Protein AF-A0A4P8J3F6-F1 (afdb_monomer)

Structure (mmCIF, N/CA/C/O backbone):
data_AF-A0A4P8J3F6-F1
#
_entry.id   AF-A0A4P8J3F6-F1
#
loop_
_atom_site.group_PDB
_atom_site.id
_atom_site.type_symbol
_atom_site.label_atom_id
_atom_site.label_alt_id
_atom_site.label_comp_id
_atom_site.label_asym_id
_atom_site.label_entity_id
_atom_site.label_seq_id
_atom_site.pdbx_PDB_ins_code
_atom_site.Cartn_x
_atom_site.Cartn_y
_atom_site.Cartn_z
_atom_site.occupancy
_atom_site.B_iso_or_equiv
_atom_site.auth_seq_id
_atom_site.auth_comp_id
_atom_site.auth_asym_id
_atom_site.auth_atom_id
_atom_site.pdbx_PDB_model_num
ATOM 1 N N . MET A 1 1 ? 29.746 10.572 -17.101 1.00 46.06 1 MET A N 1
ATOM 2 C CA . MET A 1 1 ? 28.295 10.705 -16.849 1.00 46.06 1 MET A CA 1
ATOM 3 C C . MET A 1 1 ? 27.668 9.367 -17.189 1.00 46.06 1 MET A C 1
ATOM 5 O O . MET A 1 1 ? 27.824 8.933 -18.321 1.00 46.06 1 MET A O 1
ATOM 9 N N . LEU A 1 2 ? 27.076 8.661 -16.225 1.00 52.91 2 LEU A N 1
ATOM 10 C CA . LEU A 1 2 ? 26.335 7.436 -16.535 1.00 52.91 2 LEU A CA 1
ATOM 11 C C . LEU A 1 2 ? 25.039 7.853 -17.239 1.00 52.91 2 LEU A C 1
ATOM 13 O O . LEU A 1 2 ? 24.233 8.570 -16.649 1.00 52.91 2 LEU A O 1
ATOM 17 N N . ASN A 1 3 ? 24.877 7.464 -18.504 1.00 63.50 3 ASN A N 1
ATOM 18 C CA . ASN A 1 3 ? 23.641 7.675 -19.254 1.00 63.50 3 ASN A CA 1
ATOM 19 C C . ASN A 1 3 ? 22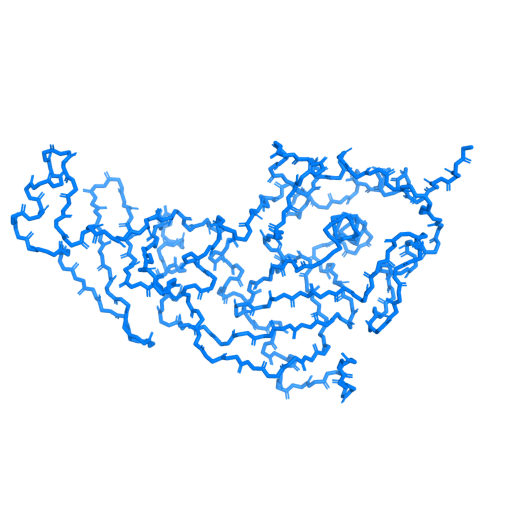.486 6.989 -18.505 1.00 63.50 3 ASN A C 1
ATOM 21 O O . ASN A 1 3 ? 22.539 5.784 -18.277 1.00 63.50 3 ASN A O 1
ATOM 25 N N . ALA A 1 4 ? 21.461 7.751 -18.120 1.00 75.00 4 ALA A N 1
ATOM 26 C CA . ALA A 1 4 ? 20.276 7.257 -17.413 1.00 75.00 4 ALA A CA 1
ATOM 27 C C . ALA A 1 4 ? 18.995 7.551 -18.221 1.00 75.00 4 ALA A C 1
ATOM 29 O O . ALA A 1 4 ? 18.165 8.341 -17.771 1.00 75.00 4 ALA A O 1
ATOM 30 N N . PRO A 1 5 ? 18.837 7.004 -19.444 1.00 88.00 5 PRO A N 1
ATOM 31 C CA . PRO A 1 5 ? 17.735 7.366 -20.339 1.00 88.00 5 PRO A CA 1
ATOM 32 C C . PRO A 1 5 ? 16.347 6.951 -19.826 1.00 88.00 5 PRO A C 1
ATOM 34 O O . PRO A 1 5 ? 15.357 7.576 -20.207 1.00 88.00 5 PRO A O 1
ATOM 37 N N . ALA A 1 6 ? 16.247 5.949 -18.944 1.00 94.94 6 ALA A N 1
ATOM 38 C CA . ALA A 1 6 ? 14.947 5.475 -18.470 1.00 94.94 6 ALA A CA 1
ATOM 39 C C . ALA A 1 6 ? 14.214 6.496 -17.596 1.00 94.94 6 ALA A C 1
ATOM 41 O O . ALA A 1 6 ? 13.028 6.730 -17.804 1.00 94.94 6 ALA A O 1
ATOM 42 N N . LEU A 1 7 ? 14.884 7.141 -16.636 1.00 95.81 7 LEU A N 1
ATOM 43 C CA . LEU A 1 7 ? 14.199 8.059 -15.720 1.00 95.81 7 LEU A CA 1
ATOM 44 C C . LEU A 1 7 ? 13.553 9.265 -16.444 1.00 95.81 7 LEU A C 1
ATOM 46 O O . LEU A 1 7 ? 12.388 9.553 -16.160 1.00 95.81 7 LEU A O 1
ATOM 50 N N . PRO A 1 8 ? 14.219 9.947 -17.400 1.00 95.62 8 PRO A N 1
ATOM 51 C CA . PRO A 1 8 ? 13.572 10.942 -18.254 1.00 95.62 8 PRO A CA 1
ATOM 52 C C . PRO A 1 8 ? 12.361 10.394 -19.016 1.00 95.62 8 PRO A C 1
ATOM 54 O O . PRO A 1 8 ? 11.341 11.077 -19.079 1.00 95.62 8 PRO A O 1
ATOM 57 N N . ALA A 1 9 ? 12.429 9.165 -19.542 1.00 96.44 9 ALA A N 1
ATOM 58 C CA . ALA A 1 9 ? 11.295 8.539 -20.223 1.00 96.44 9 ALA A CA 1
ATOM 59 C C . ALA A 1 9 ? 10.106 8.310 -19.272 1.00 96.44 9 ALA A C 1
ATOM 61 O O . ALA A 1 9 ? 8.966 8.603 -19.632 1.00 96.44 9 ALA A O 1
ATOM 62 N N . ILE A 1 10 ? 10.363 7.873 -18.034 1.00 97.44 10 ILE A N 1
ATOM 63 C CA . ILE A 1 10 ? 9.324 7.708 -17.005 1.00 97.44 10 ILE A CA 1
ATOM 64 C C . ILE A 1 10 ? 8.694 9.058 -16.657 1.00 97.44 10 ILE A C 1
ATOM 66 O O . ILE A 1 10 ? 7.469 9.182 -16.631 1.00 97.44 10 ILE A O 1
ATOM 70 N N . ARG A 1 11 ? 9.515 10.093 -16.449 1.00 97.12 11 ARG A N 1
ATOM 71 C CA . ARG A 1 11 ? 9.033 11.453 -16.168 1.00 97.12 11 ARG A CA 1
ATOM 72 C C . ARG A 1 11 ? 8.204 12.017 -17.322 1.00 97.12 11 ARG A C 1
ATOM 74 O O . ARG A 1 11 ? 7.168 12.622 -17.073 1.00 97.12 11 ARG A O 1
ATOM 81 N N . ALA A 1 12 ? 8.606 11.782 -18.569 1.00 96.25 12 ALA A N 1
ATOM 82 C CA . ALA A 1 12 ? 7.832 12.193 -19.738 1.00 96.25 12 ALA A CA 1
ATOM 83 C C . ALA A 1 12 ? 6.486 11.451 -19.831 1.00 96.25 12 ALA A C 1
ATOM 85 O O . ALA A 1 12 ? 5.465 12.048 -20.176 1.00 96.25 12 ALA A O 1
ATOM 86 N N . ALA A 1 13 ? 6.455 10.163 -19.478 1.00 96.75 13 ALA A N 1
ATOM 87 C CA . ALA A 1 13 ? 5.238 9.356 -19.511 1.00 96.75 13 ALA A CA 1
ATOM 88 C C . ALA A 1 13 ? 4.208 9.759 -18.438 1.00 96.75 13 ALA A C 1
ATOM 90 O O . ALA A 1 13 ? 3.012 9.559 -18.656 1.00 96.75 13 ALA A O 1
ATOM 91 N N . LEU A 1 14 ? 4.632 10.379 -17.327 1.00 95.50 14 LEU A N 1
ATOM 92 C CA . LEU A 1 14 ? 3.747 10.797 -16.228 1.00 95.50 14 LEU A CA 1
ATOM 93 C C . LEU A 1 14 ? 2.590 11.710 -16.649 1.00 95.50 14 LEU A C 1
ATOM 95 O O . LEU A 1 14 ? 1.568 11.729 -15.965 1.00 95.50 14 LEU A O 1
ATOM 99 N N . ALA A 1 15 ? 2.726 12.466 -17.741 1.00 94.44 15 ALA A N 1
ATOM 100 C CA . ALA A 1 15 ? 1.640 13.297 -18.262 1.00 94.44 15 ALA A CA 1
ATOM 101 C C . ALA A 1 15 ? 0.404 12.471 -18.672 1.00 94.44 15 ALA A C 1
ATOM 103 O O . ALA A 1 15 ? -0.704 12.995 -18.707 1.00 94.44 15 ALA A O 1
ATOM 104 N N . ARG A 1 16 ? 0.593 11.176 -18.960 1.00 95.69 16 ARG A N 1
ATOM 105 C CA . ARG A 1 16 ? -0.462 10.229 -19.350 1.00 95.69 16 ARG A CA 1
ATOM 106 C C . ARG A 1 16 ? -0.928 9.339 -18.195 1.00 95.69 16 ARG A C 1
ATOM 108 O O . ARG A 1 16 ? -1.898 8.606 -18.354 1.00 95.69 16 ARG A O 1
ATOM 115 N N . ALA A 1 17 ? -0.237 9.365 -17.055 1.00 97.50 17 ALA A N 1
ATOM 116 C CA . ALA A 1 17 ? -0.572 8.515 -15.921 1.00 97.50 17 ALA A CA 1
ATOM 117 C C . ALA A 1 17 ? -1.864 8.997 -15.233 1.00 97.50 17 ALA A C 1
ATOM 119 O O . ALA A 1 17 ? -1.997 10.199 -14.979 1.00 97.50 17 ALA A O 1
ATOM 120 N N . PRO A 1 18 ? -2.795 8.092 -14.871 1.00 97.75 18 PRO A N 1
ATOM 121 C CA . PRO A 1 18 ? -3.992 8.461 -14.127 1.00 97.75 18 PRO A CA 1
ATOM 122 C C . PRO A 1 18 ? -3.637 9.127 -12.797 1.00 97.75 18 PRO A C 1
ATOM 124 O O . PRO A 1 18 ? -2.932 8.544 -11.967 1.00 97.75 18 PRO A O 1
ATOM 127 N N . THR A 1 19 ? -4.172 10.325 -12.559 1.00 97.06 19 THR A N 1
ATOM 128 C CA . THR A 1 19 ? -3.988 11.064 -11.297 1.00 97.06 19 THR A CA 1
ATOM 129 C C . THR A 1 19 ? -4.506 10.272 -10.095 1.00 97.06 19 THR A C 1
ATOM 131 O O . THR A 1 19 ? -3.913 10.324 -9.021 1.00 97.06 19 THR A O 1
ATOM 134 N N . SER A 1 20 ? -5.528 9.430 -10.293 1.00 95.38 20 SER A N 1
ATOM 135 C CA . SER A 1 20 ? -6.032 8.484 -9.288 1.00 95.38 20 SER A CA 1
ATOM 136 C C . SER A 1 20 ? -4.987 7.478 -8.785 1.00 95.38 20 SER A C 1
ATOM 138 O O . SER A 1 20 ? -5.162 6.921 -7.702 1.00 95.38 20 SER A O 1
ATOM 140 N N . ILE A 1 21 ? -3.898 7.256 -9.533 1.00 97.25 21 ILE A N 1
ATOM 141 C CA . ILE A 1 21 ? -2.756 6.446 -9.096 1.00 97.25 21 ILE A CA 1
ATOM 142 C C . ILE A 1 21 ? -1.611 7.349 -8.646 1.00 97.25 21 ILE A C 1
ATOM 144 O O . ILE A 1 21 ? -1.165 7.241 -7.504 1.00 97.25 21 ILE A O 1
ATOM 148 N N . VAL A 1 22 ? -1.113 8.225 -9.525 1.00 97.81 22 VAL A N 1
ATOM 149 C CA . VAL A 1 22 ? 0.164 8.914 -9.274 1.00 97.81 22 VAL A CA 1
ATOM 150 C C . VAL A 1 22 ? 0.057 10.073 -8.279 1.00 97.81 22 VAL A C 1
ATOM 152 O O . VAL A 1 22 ? 1.042 10.392 -7.618 1.00 97.81 22 VAL A O 1
ATOM 155 N N . ASP A 1 23 ? -1.132 10.651 -8.103 1.00 97.62 23 ASP A N 1
ATOM 156 C CA . ASP A 1 23 ? -1.391 11.705 -7.111 1.00 97.62 23 ASP A CA 1
ATOM 157 C C . ASP A 1 23 ? -2.040 11.153 -5.832 1.00 97.62 23 A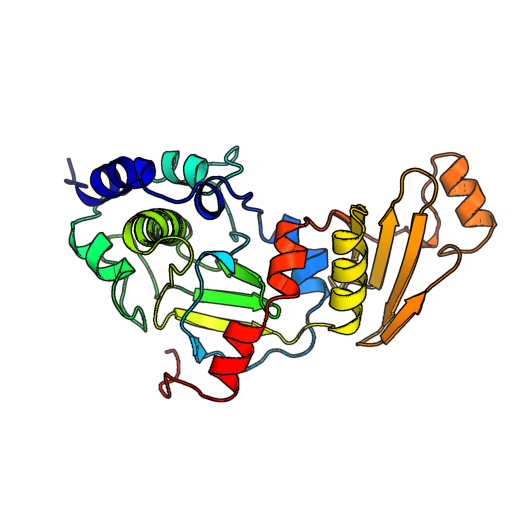SP A C 1
ATOM 159 O O . ASP A 1 23 ? -2.392 11.898 -4.917 1.00 97.62 23 ASP A O 1
ATOM 163 N N . ARG A 1 24 ? -2.154 9.823 -5.731 1.00 95.69 24 ARG A N 1
ATOM 164 C CA . ARG A 1 24 ? -2.622 9.145 -4.524 1.00 95.69 24 ARG A CA 1
ATOM 165 C C . ARG A 1 24 ? -1.593 9.273 -3.393 1.00 95.69 24 ARG A C 1
ATOM 167 O O . ARG A 1 24 ? -0.392 9.147 -3.661 1.00 95.69 24 ARG A O 1
ATOM 174 N N . PRO A 1 25 ? -2.040 9.456 -2.135 1.00 95.62 25 PRO A N 1
ATOM 175 C CA . PRO A 1 25 ? -1.145 9.482 -0.987 1.00 95.62 25 PRO A CA 1
ATOM 176 C C . PRO A 1 25 ? -0.316 8.203 -0.844 1.00 95.62 25 PRO A C 1
ATOM 178 O O . PRO A 1 25 ? -0.835 7.102 -1.045 1.00 95.62 25 PRO A O 1
ATOM 181 N N . VAL A 1 26 ? 0.941 8.360 -0.430 1.00 95.06 26 VAL A N 1
ATOM 182 C CA . VAL A 1 26 ? 1.856 7.267 -0.075 1.00 95.06 26 VAL A CA 1
ATOM 183 C C . VAL A 1 26 ? 2.330 7.467 1.351 1.00 95.06 26 VAL A C 1
ATOM 185 O O . VAL A 1 26 ? 2.853 8.527 1.691 1.00 95.06 26 VAL A O 1
ATOM 188 N N . ALA A 1 27 ? 2.163 6.443 2.177 1.00 93.62 27 ALA A N 1
ATOM 189 C CA . ALA A 1 27 ? 2.573 6.483 3.573 1.00 93.62 27 ALA A CA 1
ATOM 190 C C . ALA A 1 27 ? 3.878 5.717 3.812 1.00 93.62 27 ALA A C 1
ATOM 192 O O . ALA A 1 27 ? 4.302 4.879 3.010 1.00 93.62 27 ALA A O 1
ATOM 193 N N . LEU A 1 28 ? 4.507 5.977 4.952 1.00 93.31 28 LEU A N 1
ATOM 194 C CA . LEU A 1 28 ? 5.548 5.112 5.492 1.00 93.31 28 LEU A CA 1
ATOM 195 C C . LEU A 1 28 ? 4.936 3.907 6.210 1.00 93.31 28 LEU A C 1
ATOM 197 O O . LEU A 1 28 ? 3.896 4.027 6.843 1.00 93.31 28 LEU A O 1
ATOM 201 N N . ASP A 1 29 ? 5.624 2.768 6.213 1.00 89.19 29 ASP A N 1
ATOM 202 C CA . ASP A 1 29 ? 5.191 1.557 6.934 1.00 89.19 29 ASP A CA 1
ATOM 203 C C . ASP A 1 29 ? 4.866 1.846 8.417 1.00 89.19 29 ASP A C 1
ATOM 205 O O . ASP A 1 29 ? 3.816 1.470 8.938 1.00 89.19 29 ASP A O 1
ATOM 209 N N . ARG A 1 30 ? 5.696 2.665 9.078 1.00 87.81 30 ARG A N 1
ATOM 210 C CA . ARG A 1 30 ? 5.454 3.128 10.459 1.00 87.81 30 ARG A CA 1
ATOM 211 C C . ARG A 1 30 ? 4.185 3.976 10.628 1.00 87.81 30 ARG A C 1
ATOM 213 O O . ARG A 1 30 ? 3.633 4.029 11.717 1.00 87.81 30 ARG A O 1
ATOM 220 N N . GLU A 1 31 ? 3.737 4.646 9.569 1.00 90.31 31 GLU A N 1
ATOM 221 C CA . GLU A 1 31 ? 2.503 5.447 9.515 1.00 90.31 31 GLU A CA 1
ATOM 222 C C . GLU A 1 31 ? 1.291 4.601 9.117 1.00 90.31 31 GLU A C 1
ATOM 224 O O . GLU A 1 31 ? 0.187 5.130 8.980 1.00 90.31 31 GLU A O 1
ATOM 229 N N . LEU A 1 32 ? 1.478 3.288 8.946 1.00 93.06 32 LEU A N 1
ATOM 230 C CA . LEU A 1 32 ? 0.441 2.317 8.608 1.00 93.06 32 LEU A CA 1
ATOM 231 C C . LEU A 1 32 ? 0.312 1.207 9.656 1.00 93.06 32 LEU A C 1
ATOM 233 O O . LEU A 1 32 ? -0.595 0.386 9.546 1.00 93.06 32 LEU A O 1
ATOM 237 N N . LEU A 1 33 ? 1.158 1.201 10.693 1.00 94.19 33 LEU A N 1
ATOM 238 C CA . LEU A 1 33 ? 1.292 0.109 11.662 1.00 94.19 33 LEU A CA 1
ATOM 239 C C . LEU A 1 33 ? -0.055 -0.347 12.240 1.00 94.19 33 LEU A C 1
ATOM 241 O O . LEU A 1 33 ? -0.387 -1.528 12.141 1.00 94.19 33 LEU A O 1
ATOM 245 N N . ALA A 1 34 ? -0.875 0.576 12.754 1.00 94.62 34 ALA A N 1
ATOM 246 C CA . ALA A 1 34 ? -2.177 0.246 13.345 1.00 94.62 34 ALA A CA 1
ATOM 247 C C . ALA A 1 34 ? -3.184 -0.384 12.357 1.00 94.62 34 ALA A C 1
ATOM 249 O O . ALA A 1 34 ? -4.085 -1.115 12.767 1.00 94.62 34 ALA A O 1
ATOM 250 N N . GLY A 1 35 ? -3.060 -0.101 11.061 1.00 93.94 35 GLY A N 1
ATOM 251 C CA . GLY A 1 35 ? -3.936 -0.651 10.024 1.00 93.94 35 GLY A CA 1
ATOM 252 C C . GLY A 1 35 ? -3.302 -1.771 9.195 1.00 93.94 35 GLY A C 1
ATOM 253 O O . GLY A 1 35 ? -3.956 -2.303 8.314 1.00 93.94 35 GLY A O 1
ATOM 254 N N . THR A 1 36 ? -2.048 -2.146 9.452 1.00 95.00 36 THR A N 1
ATOM 255 C CA . THR A 1 36 ? -1.337 -3.201 8.710 1.00 95.00 36 THR A CA 1
ATOM 256 C C . THR A 1 36 ? -0.810 -4.251 9.680 1.00 95.00 36 THR A C 1
ATOM 258 O O . THR A 1 36 ? -1.532 -5.177 10.049 1.00 95.00 36 THR A O 1
ATOM 261 N N . PHE A 1 37 ? 0.413 -4.073 10.175 1.00 93.44 37 PHE A N 1
ATOM 262 C CA . PHE A 1 37 ? 1.076 -4.980 11.100 1.00 93.44 37 PHE A CA 1
ATOM 263 C C . PHE A 1 37 ? 0.248 -5.252 12.360 1.00 93.44 37 PHE A C 1
ATOM 265 O O . PHE A 1 37 ? 0.202 -6.388 12.819 1.00 93.44 37 PHE A O 1
ATOM 272 N N . GLY A 1 38 ? -0.469 -4.258 12.889 1.00 95.00 38 GLY A N 1
ATOM 273 C CA . GLY A 1 38 ? -1.323 -4.449 14.060 1.00 95.00 38 GLY A CA 1
ATOM 274 C C . GLY A 1 38 ? -2.606 -5.227 13.818 1.00 95.00 38 GLY A C 1
ATOM 275 O O . GLY A 1 38 ? -3.178 -5.778 14.766 1.00 95.00 38 GLY A O 1
ATOM 276 N N . LEU A 1 39 ? -3.020 -5.365 12.562 1.00 95.94 39 LEU A N 1
ATOM 277 C CA . LEU A 1 39 ? -4.127 -6.230 12.172 1.00 95.94 39 LEU A CA 1
ATOM 278 C C . LEU A 1 39 ? -3.675 -7.630 11.772 1.00 95.94 39 LEU A C 1
ATOM 280 O O . LEU A 1 39 ? -4.537 -8.469 11.519 1.00 95.94 39 LEU A O 1
ATOM 284 N N . ARG A 1 40 ? -2.369 -7.908 11.716 1.00 94.00 40 ARG A N 1
ATOM 285 C CA . ARG A 1 40 ? -1.873 -9.217 11.287 1.00 94.00 40 ARG A CA 1
ATOM 286 C C . ARG A 1 40 ? -2.307 -10.323 12.251 1.00 94.00 40 ARG A C 1
ATOM 288 O O . ARG A 1 40 ? -2.370 -10.134 13.467 1.00 94.00 40 ARG A O 1
ATOM 295 N N . GLN A 1 41 ? -2.547 -11.494 11.686 1.00 89.31 41 GLN A N 1
ATOM 296 C CA . GLN A 1 41 ? -2.763 -12.744 12.399 1.00 89.31 41 GLN A CA 1
ATOM 297 C C . GLN A 1 41 ? -1.564 -13.664 12.129 1.00 89.31 41 GLN A C 1
ATOM 299 O O . GLN A 1 41 ? -0.456 -13.385 12.584 1.00 89.31 41 GLN A O 1
ATOM 304 N N . ALA A 1 42 ? -1.766 -14.738 11.365 1.00 84.19 42 ALA A N 1
ATOM 305 C CA . ALA A 1 42 ? -0.719 -15.675 10.993 1.00 84.19 42 ALA A CA 1
ATOM 306 C C . ALA A 1 42 ? 0.063 -15.203 9.758 1.00 84.19 42 ALA A C 1
ATOM 308 O O . ALA A 1 42 ? -0.506 -14.663 8.801 1.00 84.19 42 ALA A O 1
ATOM 309 N N . VAL A 1 43 ? 1.370 -15.470 9.779 1.00 84.31 43 VAL A N 1
ATOM 310 C CA . VAL A 1 43 ? 2.226 -15.398 8.591 1.00 84.31 43 VAL A CA 1
ATOM 311 C C . VAL A 1 43 ? 1.819 -16.525 7.648 1.00 84.31 43 VAL A C 1
ATOM 313 O O . VAL A 1 43 ? 1.657 -17.664 8.089 1.00 84.31 43 VAL A O 1
ATOM 316 N N . ARG A 1 44 ? 1.637 -16.215 6.366 1.00 87.69 44 ARG A N 1
ATOM 317 C CA . ARG A 1 44 ? 1.433 -17.215 5.314 1.00 87.69 44 ARG A CA 1
ATOM 318 C C . ARG A 1 44 ? 2.737 -17.425 4.540 1.00 87.69 44 ARG A C 1
ATOM 320 O O . ARG A 1 44 ? 3.600 -16.546 4.581 1.00 87.69 44 ARG A O 1
ATOM 327 N N . PRO A 1 45 ? 2.898 -18.568 3.851 1.00 88.31 45 PRO A N 1
ATOM 328 C CA . PRO A 1 45 ? 4.051 -18.784 2.987 1.00 88.31 45 PRO A CA 1
ATOM 329 C C . PRO A 1 45 ? 4.215 -17.647 1.974 1.00 88.31 45 PRO A C 1
ATOM 331 O O . PRO A 1 45 ? 3.224 -17.137 1.444 1.00 88.31 45 PRO A O 1
ATOM 334 N N . THR A 1 46 ? 5.462 -17.259 1.721 1.00 93.88 46 THR A N 1
ATOM 335 C CA . THR A 1 46 ? 5.814 -16.348 0.629 1.00 93.88 46 THR A CA 1
ATOM 336 C C . THR A 1 46 ? 5.555 -17.040 -0.708 1.00 93.88 46 THR A C 1
ATOM 338 O O . THR A 1 46 ? 5.789 -18.240 -0.846 1.00 93.88 46 THR A O 1
ATOM 341 N N . PHE A 1 47 ? 5.067 -16.292 -1.692 1.00 96.00 47 PHE A N 1
ATOM 342 C CA . PHE A 1 47 ? 4.805 -16.786 -3.044 1.00 96.00 47 PHE A CA 1
ATOM 343 C C . PHE A 1 47 ? 4.925 -15.639 -4.053 1.00 96.00 47 PHE A C 1
ATOM 345 O O . PHE A 1 47 ? 4.983 -14.473 -3.658 1.00 96.00 47 PHE A O 1
ATOM 352 N N . TYR A 1 48 ? 4.957 -15.947 -5.349 1.00 97.75 48 TYR A N 1
ATOM 353 C CA . TYR A 1 48 ? 4.888 -14.914 -6.382 1.00 97.75 48 TYR A CA 1
ATOM 354 C C . TYR A 1 48 ? 3.445 -14.535 -6.701 1.00 97.75 48 TYR A C 1
ATOM 356 O O . TYR A 1 48 ? 2.597 -15.408 -6.879 1.00 97.75 48 TYR A O 1
ATOM 364 N N . ALA A 1 49 ? 3.185 -13.239 -6.854 1.00 97.50 49 ALA A N 1
ATOM 365 C CA . ALA A 1 49 ? 1.874 -12.721 -7.223 1.00 97.50 49 ALA A CA 1
ATOM 366 C C . ALA A 1 49 ? 1.974 -11.567 -8.224 1.00 97.50 49 ALA A C 1
ATOM 368 O O . ALA A 1 49 ? 2.936 -10.798 -8.238 1.00 97.50 49 ALA A O 1
ATOM 369 N N . ASP A 1 50 ? 0.932 -11.415 -9.027 1.00 98.31 50 ASP A N 1
ATOM 370 C CA . ASP A 1 50 ? 0.644 -10.193 -9.761 1.00 98.31 50 ASP A CA 1
ATOM 371 C C . ASP A 1 50 ? 0.026 -9.174 -8.792 1.00 98.31 50 ASP A C 1
ATOM 373 O O . ASP A 1 50 ? -1.003 -9.435 -8.169 1.00 98.31 50 ASP A O 1
ATOM 377 N N . VAL A 1 51 ? 0.654 -8.012 -8.628 1.00 98.44 51 VAL A N 1
ATOM 378 C CA . VAL A 1 51 ? 0.238 -6.993 -7.656 1.00 98.44 51 VAL A CA 1
ATOM 379 C C . VAL A 1 51 ? -0.300 -5.765 -8.390 1.00 98.44 51 VAL A C 1
ATOM 381 O O . VAL A 1 51 ? 0.470 -5.089 -9.084 1.00 98.44 51 VAL A O 1
ATOM 384 N N . PRO A 1 52 ? -1.593 -5.421 -8.231 1.00 98.38 52 PRO A N 1
ATOM 385 C CA . PRO A 1 52 ? -2.128 -4.158 -8.725 1.00 98.38 52 PRO A CA 1
ATOM 386 C C . PRO A 1 52 ? -1.360 -2.983 -8.119 1.00 98.38 52 PRO A C 1
ATOM 388 O O . PRO A 1 52 ? -1.185 -2.908 -6.902 1.00 98.38 52 PRO A O 1
ATOM 391 N N . VAL A 1 53 ? -0.931 -2.014 -8.929 1.00 98.12 53 VAL A N 1
ATOM 392 C CA . VAL A 1 53 ? -0.188 -0.852 -8.398 1.00 98.12 53 VAL A CA 1
ATOM 393 C C . VAL A 1 53 ? -1.044 -0.009 -7.443 1.00 98.12 53 VAL A C 1
ATOM 395 O O . VAL A 1 53 ? -0.525 0.688 -6.571 1.00 98.12 53 VAL A O 1
ATOM 398 N N . THR A 1 54 ? -2.370 -0.101 -7.567 1.00 97.25 54 THR A N 1
ATOM 399 C CA . THR A 1 54 ? -3.354 0.503 -6.661 1.00 97.25 54 THR A CA 1
ATOM 400 C C . THR A 1 54 ? -3.413 -0.185 -5.294 1.00 97.25 54 THR A C 1
ATOM 402 O O . THR A 1 54 ? -3.736 0.476 -4.309 1.00 97.25 54 THR A O 1
ATOM 405 N N . ALA A 1 55 ? -3.027 -1.457 -5.179 1.00 97.94 55 ALA A N 1
ATOM 406 C CA . ALA A 1 55 ? -2.949 -2.165 -3.898 1.00 97.94 55 ALA A CA 1
ATOM 407 C C . ALA A 1 55 ? -1.770 -1.679 -3.035 1.00 97.94 55 ALA A C 1
ATOM 409 O O . ALA A 1 55 ? -1.776 -1.819 -1.813 1.00 97.94 55 ALA A O 1
ATOM 410 N N . ILE A 1 56 ? -0.756 -1.066 -3.652 1.00 98.12 56 ILE A N 1
ATOM 411 C CA . ILE A 1 56 ? 0.463 -0.617 -2.976 1.00 98.12 56 ILE A CA 1
ATOM 412 C C . ILE A 1 56 ? 0.212 0.730 -2.306 1.00 98.12 56 ILE A C 1
ATOM 414 O O . ILE A 1 56 ? 0.002 1.728 -2.987 1.00 98.12 56 ILE A O 1
ATOM 418 N N . VAL A 1 57 ? 0.231 0.785 -0.979 1.00 97.00 57 VAL A N 1
ATOM 419 C CA . VAL A 1 57 ? -0.169 1.977 -0.206 1.00 97.00 57 VAL A CA 1
ATOM 420 C C . VAL A 1 57 ? 0.979 2.636 0.552 1.00 97.00 57 VAL A C 1
ATOM 422 O O . VAL A 1 57 ? 0.827 3.754 1.050 1.00 97.00 57 VAL A O 1
ATOM 425 N N . GLY A 1 58 ? 2.133 1.974 0.646 1.00 95.81 58 GLY A N 1
ATOM 426 C CA . GLY A 1 58 ? 3.242 2.514 1.416 1.00 95.81 58 GLY A CA 1
ATOM 427 C C . GLY A 1 58 ? 4.612 1.942 1.100 1.00 95.81 58 GLY A C 1
ATOM 428 O O . GLY A 1 58 ? 4.771 0.937 0.404 1.00 95.81 58 GLY A O 1
ATOM 429 N N . LEU A 1 59 ? 5.612 2.621 1.654 1.00 96.94 59 LEU A N 1
ATOM 430 C CA . LEU A 1 59 ? 7.028 2.296 1.537 1.00 96.94 59 LEU A CA 1
ATOM 431 C C . LEU A 1 59 ? 7.639 2.088 2.921 1.00 96.94 59 LEU A C 1
ATOM 433 O O . LEU A 1 59 ? 7.273 2.776 3.872 1.00 96.94 59 LEU A O 1
ATOM 437 N N . PHE A 1 60 ? 8.647 1.224 3.027 1.00 93.81 60 PHE A N 1
ATOM 438 C CA . PHE A 1 60 ? 9.420 1.114 4.264 1.00 93.81 60 PHE A CA 1
ATOM 439 C C . PHE A 1 60 ? 10.118 2.437 4.636 1.00 93.81 60 PHE A C 1
ATOM 441 O O . PHE A 1 60 ? 10.101 2.855 5.793 1.00 93.81 60 PHE A O 1
ATOM 448 N N . HIS A 1 61 ? 10.683 3.144 3.649 1.00 92.06 61 HIS A N 1
ATOM 449 C CA . HIS A 1 61 ? 11.247 4.482 3.834 1.00 92.06 61 HIS A CA 1
ATOM 450 C C . HIS A 1 61 ? 11.132 5.356 2.576 1.00 92.06 61 HIS A C 1
ATOM 452 O O . HIS A 1 61 ? 11.090 4.851 1.455 1.00 92.06 61 HIS A O 1
ATOM 458 N N . LYS A 1 62 ? 11.224 6.680 2.752 1.00 94.19 62 LYS A N 1
ATOM 459 C CA . LYS A 1 62 ? 11.308 7.682 1.669 1.00 94.19 62 LYS A CA 1
ATOM 460 C C . LYS A 1 62 ? 12.500 8.636 1.825 1.00 94.19 62 LYS A C 1
ATOM 462 O O . LYS A 1 62 ? 12.393 9.818 1.541 1.00 94.19 62 LYS A O 1
ATOM 467 N N . ALA A 1 63 ? 13.647 8.137 2.297 1.00 92.88 63 ALA A N 1
ATOM 468 C CA . ALA A 1 63 ? 14.830 8.965 2.579 1.00 92.88 63 ALA A CA 1
ATOM 469 C C . ALA A 1 63 ? 15.322 9.810 1.381 1.00 92.88 63 ALA A C 1
ATOM 471 O O . ALA A 1 63 ? 15.910 10.864 1.584 1.00 92.88 63 ALA A O 1
ATOM 472 N N . PHE A 1 64 ? 15.044 9.375 0.149 1.00 93.81 64 PHE A N 1
ATOM 473 C CA . PHE A 1 64 ? 15.362 10.095 -1.090 1.00 93.81 64 PHE A CA 1
ATOM 474 C C . PHE A 1 64 ? 14.388 11.237 -1.427 1.00 93.81 64 PHE A C 1
ATOM 476 O O . PHE A 1 64 ? 14.679 12.057 -2.290 1.00 93.81 64 PHE A O 1
ATOM 483 N N . ALA A 1 65 ? 13.230 11.290 -0.765 1.00 95.44 65 ALA A N 1
ATOM 484 C CA . ALA A 1 65 ? 12.225 12.339 -0.914 1.00 95.44 65 ALA A CA 1
ATOM 485 C C . ALA A 1 65 ? 11.399 12.475 0.386 1.00 95.44 65 ALA A C 1
ATOM 487 O O . ALA A 1 65 ? 10.233 12.071 0.420 1.00 95.44 65 ALA A O 1
ATOM 488 N N . PRO A 1 66 ? 11.984 13.002 1.482 1.00 93.00 66 PRO A N 1
ATOM 489 C CA . PRO A 1 66 ? 11.363 12.987 2.812 1.00 93.00 66 PRO A CA 1
ATOM 490 C C . PRO A 1 66 ? 9.992 13.671 2.876 1.00 93.00 66 PRO A C 1
ATOM 492 O O . PRO A 1 66 ? 9.093 13.186 3.567 1.00 93.00 66 PRO A O 1
ATOM 495 N N . ASP A 1 67 ? 9.808 14.739 2.102 1.00 94.38 67 ASP A N 1
ATOM 496 C CA . ASP A 1 67 ? 8.598 15.569 2.119 1.00 94.38 67 ASP A CA 1
ATOM 497 C C . ASP A 1 67 ? 7.563 15.159 1.062 1.00 94.38 67 ASP A C 1
ATOM 499 O O . ASP A 1 67 ? 6.452 15.684 1.044 1.00 94.38 67 ASP A O 1
ATOM 503 N N . ALA A 1 68 ? 7.886 14.193 0.195 1.00 96.38 68 ALA A N 1
ATOM 504 C CA . ALA A 1 68 ? 6.956 13.727 -0.823 1.00 96.38 68 ALA A CA 1
ATOM 505 C C . ALA A 1 68 ? 5.754 13.010 -0.191 1.00 96.38 68 ALA A C 1
ATOM 507 O O . ALA A 1 68 ? 5.899 12.185 0.721 1.00 96.38 68 ALA A O 1
ATOM 508 N N . LEU A 1 69 ? 4.563 13.333 -0.696 1.00 95.50 69 LEU A N 1
ATOM 509 C CA . LEU A 1 69 ? 3.284 12.811 -0.203 1.00 95.50 69 LEU A CA 1
ATOM 510 C C . LEU A 1 69 ? 2.594 11.891 -1.214 1.00 95.50 69 LEU A C 1
ATOM 512 O O . LEU A 1 69 ? 1.692 11.149 -0.837 1.00 95.50 69 LEU A O 1
ATOM 516 N N . THR A 1 70 ? 3.003 11.930 -2.482 1.00 97.81 70 THR A N 1
ATOM 517 C CA . THR A 1 70 ? 2.375 11.193 -3.588 1.00 97.81 70 THR A CA 1
ATOM 518 C C . THR A 1 70 ? 3.410 10.413 -4.387 1.00 97.81 70 THR A C 1
ATOM 520 O O . THR A 1 70 ? 4.600 10.724 -4.348 1.00 97.81 70 THR A O 1
ATOM 523 N N . TRP A 1 71 ? 2.970 9.426 -5.168 1.00 98.12 71 TRP A N 1
ATOM 524 C CA . TRP A 1 71 ? 3.855 8.687 -6.077 1.00 98.12 71 TRP A CA 1
ATOM 525 C C . TRP A 1 71 ? 4.564 9.607 -7.079 1.00 98.12 71 TRP A C 1
ATOM 527 O O . TRP A 1 71 ? 5.759 9.445 -7.320 1.00 98.12 71 TRP A O 1
ATOM 537 N N . ARG A 1 72 ? 3.855 10.613 -7.610 1.00 97.94 72 ARG A N 1
ATOM 538 C CA . ARG A 1 72 ? 4.413 11.617 -8.524 1.00 97.94 72 ARG A CA 1
ATOM 539 C C . ARG A 1 72 ? 5.561 12.385 -7.873 1.00 97.94 72 ARG A C 1
ATOM 541 O O . ARG A 1 72 ? 6.652 12.418 -8.424 1.00 97.94 72 ARG A O 1
ATOM 548 N N . THR A 1 73 ? 5.326 12.949 -6.689 1.00 97.69 73 THR A N 1
ATOM 549 C CA . THR A 1 73 ? 6.339 13.740 -5.963 1.00 97.69 73 THR A CA 1
ATOM 550 C C . THR A 1 73 ? 7.489 12.878 -5.435 1.00 97.69 73 THR A C 1
ATOM 552 O O . THR A 1 73 ? 8.616 13.350 -5.321 1.00 97.69 73 THR A O 1
ATOM 555 N N . LEU A 1 74 ? 7.254 11.588 -5.168 1.00 97.75 74 LEU A N 1
ATOM 556 C CA . LEU A 1 74 ? 8.322 10.639 -4.841 1.00 97.75 74 LEU A CA 1
ATOM 557 C C . LEU A 1 74 ? 9.271 10.415 -6.027 1.00 97.75 74 LEU A C 1
ATOM 559 O O . LEU A 1 74 ? 10.475 10.270 -5.813 1.00 97.75 74 LEU A O 1
ATOM 563 N N . LEU A 1 75 ? 8.760 10.397 -7.265 1.00 97.69 75 LEU A N 1
ATOM 564 C CA . LEU A 1 75 ? 9.586 10.198 -8.461 1.00 97.69 75 LEU A CA 1
ATOM 565 C C . LEU A 1 75 ? 10.618 11.322 -8.649 1.00 97.69 75 LEU A C 1
ATOM 567 O O . LEU A 1 75 ? 11.704 11.083 -9.185 1.00 97.69 75 LEU A O 1
ATOM 571 N N . ASP A 1 76 ? 10.318 12.533 -8.182 1.00 95.56 76 ASP A N 1
ATOM 572 C CA . ASP A 1 76 ? 11.230 13.674 -8.290 1.00 95.56 76 ASP A CA 1
ATOM 573 C C . ASP A 1 76 ? 12.540 13.438 -7.522 1.00 95.56 76 ASP A C 1
ATOM 575 O O . ASP A 1 76 ? 13.610 13.824 -8.000 1.00 95.56 76 ASP A O 1
ATOM 579 N N . GLY A 1 77 ? 12.478 12.719 -6.395 1.00 95.12 77 GLY A N 1
ATOM 580 C CA . GLY A 1 77 ? 13.652 12.328 -5.607 1.00 95.12 77 GLY A CA 1
ATOM 581 C C . GLY A 1 77 ? 14.382 11.079 -6.110 1.00 95.12 77 GLY A C 1
ATOM 582 O O . GLY A 1 77 ? 15.434 10.726 -5.582 1.00 95.12 77 GLY A O 1
ATOM 583 N N . VAL A 1 78 ? 13.865 10.382 -7.126 1.00 95.06 78 VAL A N 1
ATOM 584 C CA . VAL A 1 78 ? 14.560 9.232 -7.721 1.00 95.06 78 VAL A CA 1
ATOM 585 C C . VAL A 1 78 ? 15.682 9.732 -8.630 1.00 95.06 78 VAL A C 1
ATOM 587 O O . VAL A 1 78 ? 15.437 10.481 -9.571 1.00 95.06 78 VAL A O 1
ATOM 590 N N . HIS A 1 79 ? 16.918 9.290 -8.380 1.00 90.88 79 HIS A N 1
ATOM 591 C CA . HIS A 1 79 ? 18.085 9.692 -9.179 1.00 90.88 79 HIS A CA 1
ATOM 592 C C . HIS A 1 79 ? 18.260 8.897 -10.480 1.00 90.88 79 HIS A C 1
ATOM 594 O O . HIS A 1 79 ? 18.799 9.423 -11.449 1.00 90.88 79 HIS A O 1
ATOM 600 N N . GLY A 1 80 ? 17.844 7.626 -10.508 1.00 91.06 80 GLY A N 1
ATOM 601 C CA . GLY A 1 80 ? 17.924 6.778 -11.704 1.00 91.06 80 GLY A CA 1
ATOM 602 C C . GLY A 1 80 ? 19.344 6.474 -12.205 1.00 91.06 80 GLY A C 1
ATOM 603 O O . GLY A 1 80 ? 19.528 6.160 -13.378 1.00 91.06 80 GLY A O 1
ATOM 604 N N . ALA A 1 81 ? 20.366 6.603 -11.353 1.00 90.50 81 ALA A N 1
ATOM 605 C CA . ALA A 1 81 ? 21.755 6.406 -11.758 1.00 90.50 81 ALA A CA 1
ATOM 606 C C . ALA A 1 81 ? 21.979 4.991 -12.326 1.00 90.50 81 ALA A C 1
ATOM 608 O O . ALA A 1 81 ? 21.736 3.994 -11.648 1.00 90.50 81 ALA A O 1
ATOM 609 N N . GLY A 1 82 ? 22.455 4.923 -13.573 1.00 90.06 82 GLY A N 1
ATOM 610 C CA . GLY A 1 82 ? 22.707 3.665 -14.281 1.00 90.06 82 GLY A CA 1
ATOM 611 C C . GLY A 1 82 ? 21.461 2.978 -14.849 1.00 90.06 82 GLY A C 1
ATOM 612 O O . GLY A 1 82 ? 21.569 1.830 -15.256 1.00 90.06 82 GLY A O 1
ATOM 613 N N . TRP A 1 83 ? 20.298 3.639 -14.874 1.00 94.38 83 TRP A N 1
ATOM 614 C CA . TRP A 1 83 ? 19.066 3.045 -15.399 1.00 94.38 83 TRP A CA 1
ATOM 615 C C . TRP A 1 83 ? 18.995 3.180 -16.923 1.00 94.38 83 TRP A C 1
ATOM 617 O O . TRP A 1 83 ? 18.700 4.257 -17.459 1.00 94.38 83 TRP A O 1
ATOM 627 N N . GLY A 1 84 ? 19.275 2.075 -17.612 1.00 94.38 84 GLY A N 1
ATOM 628 C CA . GLY A 1 84 ? 19.097 1.922 -19.053 1.00 94.38 84 GLY A CA 1
ATOM 629 C C . GLY A 1 84 ? 17.648 1.615 -19.438 1.00 94.38 84 GLY A C 1
ATOM 630 O O . GLY A 1 84 ? 16.763 1.518 -18.594 1.00 94.38 84 GLY A O 1
ATOM 631 N N . MET A 1 85 ? 17.386 1.456 -20.736 1.00 94.25 85 MET A N 1
ATOM 632 C CA . MET A 1 85 ? 16.040 1.122 -21.237 1.00 94.25 85 MET A CA 1
ATOM 633 C C . MET A 1 85 ? 15.555 -0.268 -20.795 1.00 94.25 85 MET A C 1
ATOM 635 O O . MET A 1 85 ? 14.352 -0.499 -20.700 1.00 94.25 85 MET A O 1
ATOM 639 N N . ASP A 1 86 ? 16.481 -1.164 -20.466 1.00 94.56 86 ASP A N 1
ATOM 640 C CA . ASP A 1 86 ? 16.226 -2.452 -19.815 1.00 94.56 86 ASP A CA 1
ATOM 641 C C . ASP A 1 86 ? 15.488 -2.316 -18.473 1.00 94.56 86 ASP A C 1
ATOM 643 O O . ASP A 1 86 ? 14.701 -3.186 -18.113 1.00 94.56 86 ASP A O 1
ATOM 647 N N . THR A 1 87 ? 15.648 -1.192 -17.770 1.00 95.56 87 THR A N 1
ATOM 648 C CA . THR A 1 87 ? 14.862 -0.861 -16.573 1.00 95.56 87 THR A CA 1
ATOM 649 C C . THR A 1 87 ? 13.364 -0.755 -16.874 1.00 95.56 87 THR A C 1
ATOM 651 O O . THR A 1 87 ? 12.545 -1.164 -16.055 1.00 95.56 87 THR A O 1
ATOM 654 N N . LEU A 1 88 ? 12.982 -0.231 -18.043 1.00 97.00 88 LEU A N 1
ATOM 655 C CA . LEU A 1 88 ? 11.569 -0.151 -18.432 1.00 97.00 88 LEU A CA 1
ATOM 656 C C . LEU A 1 88 ? 11.025 -1.540 -18.767 1.00 97.00 88 LEU A C 1
ATOM 658 O O . LEU A 1 88 ? 9.946 -1.902 -18.304 1.00 97.00 88 LEU A O 1
ATOM 662 N N . ALA A 1 89 ? 11.816 -2.335 -19.495 1.00 96.25 89 ALA A N 1
ATOM 663 C CA . ALA A 1 89 ? 11.482 -3.722 -19.801 1.00 96.25 89 ALA A CA 1
ATOM 664 C C . ALA A 1 89 ? 11.305 -4.560 -18.524 1.00 96.25 89 ALA A C 1
ATOM 666 O O . ALA A 1 89 ? 10.362 -5.340 -18.440 1.00 96.25 89 ALA A O 1
ATOM 667 N N . TYR A 1 90 ? 12.144 -4.337 -17.505 1.00 97.25 90 TYR A N 1
ATOM 668 C CA . TYR A 1 90 ? 12.014 -4.972 -16.191 1.00 97.25 90 TYR A CA 1
ATOM 669 C C . TYR A 1 90 ? 10.655 -4.700 -15.531 1.00 97.25 90 TYR A C 1
ATOM 671 O O . TYR A 1 90 ? 10.067 -5.599 -14.936 1.00 97.25 90 TYR A O 1
ATOM 679 N N . PHE A 1 91 ? 10.134 -3.469 -15.620 1.00 97.75 91 PHE A N 1
ATOM 680 C CA . PHE A 1 91 ? 8.827 -3.152 -15.034 1.00 97.75 91 PHE A CA 1
ATOM 681 C C . PHE A 1 91 ? 7.673 -3.841 -15.768 1.00 97.75 91 PHE A C 1
ATOM 683 O O . PHE A 1 91 ? 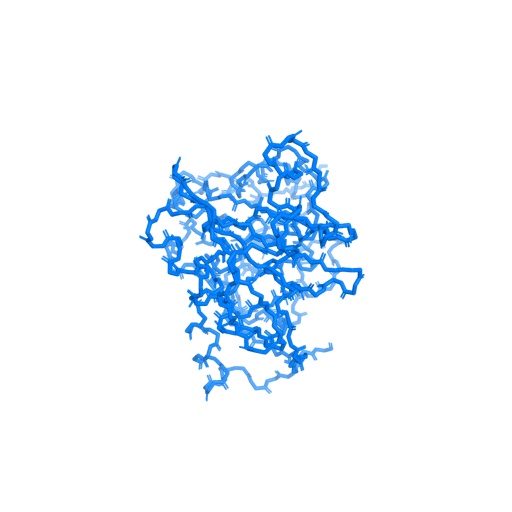6.653 -4.143 -15.153 1.00 97.75 91 PHE A O 1
ATOM 690 N N . GLU A 1 92 ? 7.817 -4.073 -17.072 1.00 97.44 92 GLU A N 1
ATOM 691 C CA . GLU A 1 92 ? 6.787 -4.682 -17.921 1.00 97.44 92 GLU A CA 1
ATOM 692 C C . GLU A 1 92 ? 6.832 -6.222 -17.929 1.00 97.44 92 GLU A C 1
ATOM 694 O O . GLU A 1 92 ? 5.844 -6.867 -18.310 1.00 97.44 92 GLU A O 1
ATOM 699 N N . SER A 1 93 ? 7.950 -6.810 -17.492 1.00 97.12 93 SER A N 1
ATOM 700 C CA . SER A 1 93 ? 8.169 -8.255 -17.420 1.00 97.12 93 SER A CA 1
ATOM 701 C C . SER A 1 93 ? 7.611 -8.898 -16.145 1.00 97.12 93 SER A C 1
ATOM 703 O O . SER A 1 93 ? 7.228 -8.230 -15.186 1.00 97.12 93 SER A O 1
ATOM 705 N N . GLU A 1 94 ? 7.595 -10.230 -16.118 1.00 97.56 94 GLU A N 1
ATOM 706 C CA . GLU A 1 94 ? 7.467 -10.996 -14.875 1.00 97.56 94 GLU A CA 1
ATOM 707 C C . GLU A 1 94 ? 8.769 -10.855 -14.069 1.00 97.56 94 GLU A C 1
ATOM 709 O O . GLU A 1 94 ? 9.836 -11.216 -14.560 1.00 97.56 94 GLU A O 1
ATOM 714 N N . ILE A 1 95 ? 8.698 -10.292 -12.858 1.00 96.12 95 ILE A N 1
ATOM 715 C CA . ILE A 1 95 ? 9.888 -9.930 -12.074 1.00 96.12 95 ILE A CA 1
ATOM 716 C C . ILE A 1 95 ? 10.608 -11.179 -11.545 1.00 96.12 95 ILE A C 1
ATOM 718 O O . ILE A 1 95 ? 11.799 -11.343 -11.808 1.00 96.12 95 ILE A O 1
ATOM 722 N N . GLY A 1 96 ? 9.908 -12.074 -10.844 1.00 94.81 96 GLY A N 1
ATOM 723 C CA . GLY A 1 96 ? 10.481 -13.281 -10.241 1.00 94.81 96 GLY A CA 1
ATOM 724 C C . GLY A 1 96 ? 11.745 -12.980 -9.431 1.00 94.81 96 GLY A C 1
ATOM 725 O O . GLY A 1 96 ? 11.806 -11.982 -8.714 1.00 94.81 96 GLY A O 1
ATOM 726 N N . ASP A 1 97 ? 12.783 -13.792 -9.631 1.00 93.50 97 ASP A N 1
ATOM 727 C CA . ASP A 1 97 ? 14.120 -13.587 -9.048 1.00 93.50 97 ASP A CA 1
ATOM 728 C C . ASP A 1 97 ? 15.029 -12.661 -9.874 1.00 93.50 97 ASP A C 1
ATOM 730 O O . ASP A 1 97 ? 16.234 -12.536 -9.621 1.00 93.50 97 ASP A O 1
ATOM 734 N N . THR A 1 98 ? 14.479 -12.003 -10.897 1.00 92.44 98 THR A N 1
AT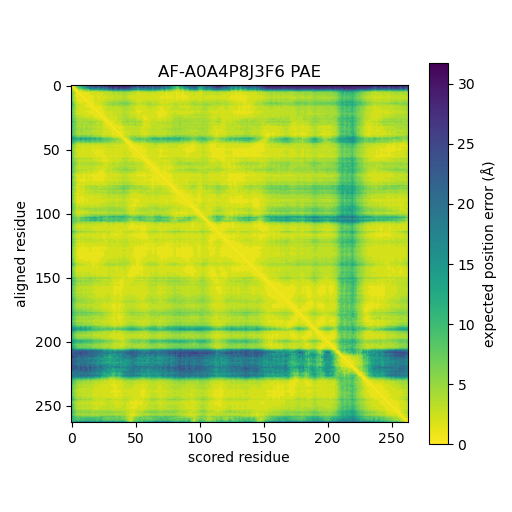OM 735 C CA . THR A 1 98 ? 15.265 -11.145 -11.780 1.00 92.44 98 THR A CA 1
ATOM 736 C C . THR A 1 98 ? 15.805 -9.957 -10.996 1.00 92.44 98 THR A C 1
ATOM 738 O O . THR A 1 98 ? 15.075 -9.202 -10.342 1.00 92.44 98 THR A O 1
ATOM 741 N N . HIS A 1 99 ? 17.117 -9.762 -11.095 1.00 91.50 99 HIS A N 1
ATOM 742 C CA . HIS A 1 99 ? 17.771 -8.602 -10.517 1.00 91.50 99 HIS A CA 1
ATOM 743 C C . HIS A 1 99 ? 17.363 -7.348 -11.283 1.00 91.50 99 HIS A C 1
ATOM 745 O O . HIS A 1 99 ? 17.240 -7.351 -12.507 1.00 91.50 99 HIS A O 1
ATOM 751 N N . PHE A 1 100 ? 17.166 -6.254 -10.555 1.00 95.06 100 PHE A N 1
ATOM 752 C CA . PHE A 1 100 ? 16.895 -4.982 -11.205 1.00 95.06 100 PHE A CA 1
ATOM 753 C C . PHE A 1 100 ? 18.145 -4.531 -11.979 1.00 95.06 100 PHE A C 1
ATOM 755 O O . PHE A 1 100 ? 19.235 -4.563 -11.400 1.00 95.06 100 PHE A O 1
ATOM 762 N N . PRO A 1 101 ? 18.021 -4.114 -13.253 1.00 93.25 101 PRO A N 1
ATOM 763 C CA . PRO A 1 101 ? 19.162 -3.837 -14.123 1.00 93.25 101 PRO A CA 1
ATOM 764 C C . PRO A 1 101 ? 19.795 -2.473 -13.803 1.00 93.25 101 PRO A C 1
ATOM 766 O O . PRO A 1 101 ? 19.741 -1.525 -14.582 1.00 93.25 101 PRO A O 1
ATOM 769 N N . ALA A 1 102 ? 20.388 -2.357 -12.615 1.00 90.50 102 ALA A N 1
ATOM 770 C CA . ALA A 1 102 ? 21.187 -1.212 -12.208 1.00 90.50 102 ALA A CA 1
ATOM 771 C C . ALA A 1 102 ? 22.378 -1.665 -11.343 1.00 90.50 102 ALA A C 1
ATOM 773 O O . ALA A 1 102 ? 22.214 -2.558 -10.511 1.00 90.50 102 ALA A O 1
ATOM 774 N N . PRO A 1 103 ? 23.559 -1.024 -11.459 1.00 82.19 103 PRO A N 1
ATOM 775 C CA . PRO A 1 103 ? 24.806 -1.508 -10.849 1.00 82.19 103 PRO A CA 1
ATOM 776 C C . PRO A 1 103 ? 24.787 -1.718 -9.327 1.00 82.19 103 PRO A C 1
ATOM 778 O O . PRO A 1 103 ? 25.577 -2.497 -8.807 1.00 82.19 103 PRO A O 1
ATOM 781 N N . SER A 1 104 ? 23.926 -1.002 -8.603 1.00 79.19 104 SER A N 1
ATOM 782 C CA . SER A 1 104 ? 23.831 -1.047 -7.137 1.00 79.19 104 SER A CA 1
ATOM 783 C C . SER A 1 104 ? 22.562 -1.727 -6.625 1.00 79.19 104 SER A C 1
ATOM 785 O O . SER A 1 104 ? 22.288 -1.694 -5.423 1.00 79.19 104 SER A O 1
ATOM 787 N N . ALA A 1 105 ? 21.754 -2.312 -7.511 1.00 84.75 105 ALA A N 1
ATOM 788 C CA . ALA A 1 105 ? 20.525 -2.958 -7.096 1.00 84.75 105 ALA A CA 1
ATOM 789 C C . ALA A 1 105 ? 20.804 -4.369 -6.578 1.00 84.75 105 ALA A C 1
ATOM 791 O O . ALA A 1 105 ? 21.234 -5.252 -7.313 1.00 84.75 105 ALA A O 1
ATOM 792 N N . ALA A 1 106 ? 20.527 -4.568 -5.295 1.00 82.38 106 ALA A N 1
ATOM 793 C CA . ALA A 1 106 ? 20.588 -5.869 -4.657 1.00 82.38 106 ALA A CA 1
ATOM 794 C C . ALA A 1 106 ? 19.180 -6.461 -4.525 1.00 82.38 106 ALA A C 1
ATOM 796 O O . ALA A 1 106 ? 18.230 -5.736 -4.209 1.00 82.38 106 ALA A O 1
ATOM 797 N N . TYR A 1 107 ? 19.098 -7.782 -4.690 1.00 87.50 107 TYR A N 1
ATOM 798 C CA . TYR A 1 107 ? 17.921 -8.621 -4.457 1.00 87.50 107 TYR A CA 1
ATOM 799 C C . TYR A 1 107 ? 16.710 -8.370 -5.390 1.00 87.50 107 TYR A C 1
ATOM 801 O O . TYR A 1 107 ? 16.504 -7.262 -5.913 1.00 87.50 107 TYR A O 1
ATOM 809 N N . PRO A 1 108 ? 15.844 -9.383 -5.569 1.00 91.25 108 PRO A N 1
ATOM 810 C CA . PRO A 1 108 ? 14.528 -9.222 -6.191 1.00 91.25 108 PRO A CA 1
ATOM 811 C C . PRO A 1 108 ? 13.625 -8.237 -5.437 1.00 91.25 108 PRO A C 1
ATOM 813 O O . PRO A 1 108 ? 13.938 -7.811 -4.320 1.00 91.25 108 PRO A O 1
ATOM 816 N N . LEU A 1 109 ? 12.537 -7.791 -6.075 1.00 95.50 109 LEU A N 1
ATOM 817 C CA . LEU A 1 109 ? 11.547 -6.906 -5.449 1.00 95.50 109 LEU A CA 1
ATOM 818 C C . LEU A 1 109 ? 10.658 -7.702 -4.499 1.00 95.50 109 LEU A C 1
ATOM 820 O O . LEU A 1 109 ? 9.969 -8.616 -4.933 1.00 95.50 109 LEU A O 1
ATOM 824 N N . ILE A 1 110 ? 10.646 -7.291 -3.231 1.00 95.69 110 ILE A N 1
ATOM 825 C CA . ILE A 1 110 ? 9.891 -7.938 -2.161 1.00 95.69 110 ILE A CA 1
ATOM 826 C C . ILE A 1 110 ? 8.831 -6.974 -1.642 1.00 95.69 110 ILE A C 1
ATOM 828 O O . ILE A 1 110 ? 9.123 -5.838 -1.239 1.00 95.69 110 ILE A O 1
ATOM 832 N N . LEU A 1 111 ? 7.594 -7.455 -1.613 1.00 97.56 111 LEU A N 1
ATOM 833 C CA . LEU A 1 111 ? 6.437 -6.740 -1.093 1.00 97.56 111 LEU A CA 1
ATOM 834 C C . LEU A 1 111 ? 5.811 -7.507 0.079 1.00 97.56 111 LEU A C 1
ATOM 836 O O . LEU A 1 111 ? 5.955 -8.722 0.203 1.00 97.56 111 LEU A O 1
ATOM 840 N N . ARG A 1 112 ? 5.092 -6.792 0.947 1.00 96.88 112 ARG A N 1
ATOM 841 C CA . ARG A 1 112 ? 4.275 -7.367 2.025 1.00 96.88 112 ARG A CA 1
ATOM 842 C C . ARG A 1 112 ? 2.811 -7.049 1.806 1.00 96.88 112 ARG A C 1
ATOM 844 O O . ARG A 1 112 ? 2.476 -5.875 1.692 1.00 96.88 112 ARG A O 1
ATOM 851 N N . ALA A 1 113 ? 1.963 -8.068 1.809 1.00 97.00 113 ALA A N 1
ATOM 852 C CA . ALA A 1 113 ? 0.514 -7.931 1.778 1.00 97.00 113 ALA A CA 1
ATOM 853 C C . ALA A 1 113 ? -0.092 -8.124 3.173 1.00 97.00 113 ALA A C 1
ATOM 855 O O . ALA A 1 113 ? 0.203 -9.096 3.869 1.00 97.00 113 ALA A O 1
ATOM 856 N N . TYR A 1 114 ? -0.981 -7.211 3.546 1.00 95.56 114 TYR A N 1
ATOM 857 C CA . TYR A 1 114 ? -1.853 -7.288 4.711 1.00 95.56 114 TYR A CA 1
ATOM 858 C C . TYR A 1 114 ? -3.292 -7.293 4.194 1.00 95.56 114 TYR A C 1
ATOM 860 O O . TYR A 1 114 ? -3.874 -6.234 3.963 1.00 95.56 114 TYR A O 1
ATOM 868 N N . GLY A 1 115 ? -3.847 -8.478 3.926 1.00 91.19 115 GLY A N 1
ATOM 869 C CA . GLY A 1 115 ? -5.030 -8.567 3.063 1.00 91.19 115 GLY A CA 1
ATOM 870 C C . GLY A 1 115 ? -4.745 -7.907 1.709 1.00 91.19 115 GLY A C 1
ATOM 871 O O . GLY A 1 115 ? -3.698 -8.158 1.122 1.00 91.19 115 GLY A O 1
ATOM 872 N N . GLY A 1 116 ? -5.631 -7.036 1.229 1.00 95.44 116 GLY A N 1
ATOM 873 C CA . GLY A 1 116 ? -5.462 -6.376 -0.068 1.00 95.44 116 GLY A CA 1
ATOM 874 C C . GLY A 1 116 ? -4.438 -5.233 -0.096 1.00 95.44 116 GLY A C 1
ATOM 875 O O . GLY A 1 116 ? -4.028 -4.818 -1.178 1.00 95.44 116 GLY A O 1
ATOM 876 N N . ALA A 1 117 ? -3.989 -4.733 1.062 1.00 97.62 117 ALA A N 1
ATOM 877 C CA . ALA A 1 117 ? -3.057 -3.610 1.136 1.00 97.62 117 ALA A CA 1
ATOM 878 C C . ALA A 1 117 ? -1.599 -4.076 1.097 1.00 97.62 117 ALA A C 1
ATOM 880 O O . ALA A 1 117 ? -1.201 -4.964 1.852 1.00 97.62 117 ALA A O 1
ATOM 881 N N . VAL A 1 118 ? -0.782 -3.427 0.266 1.00 98.00 118 VAL A N 1
ATOM 882 C CA . VAL A 1 118 ? 0.608 -3.821 0.016 1.00 98.00 118 VAL A CA 1
ATOM 883 C C . VAL A 1 118 ? 1.595 -2.722 0.409 1.00 98.00 118 VAL A C 1
ATOM 885 O O . VAL A 1 118 ? 1.398 -1.542 0.113 1.00 98.00 118 VAL A O 1
ATOM 888 N N . VAL A 1 119 ? 2.691 -3.113 1.059 1.00 97.44 119 VAL A N 1
ATOM 889 C CA . VAL A 1 119 ? 3.802 -2.234 1.443 1.00 97.44 119 VAL A CA 1
ATOM 890 C C . VAL A 1 119 ? 5.108 -2.753 0.851 1.00 97.44 119 VAL A C 1
ATOM 892 O O . VAL A 1 119 ? 5.372 -3.955 0.816 1.00 97.44 119 VAL A O 1
ATOM 895 N N . CYS A 1 120 ? 5.945 -1.829 0.391 1.00 97.19 120 CYS A N 1
ATOM 896 C CA . CYS A 1 120 ? 7.267 -2.130 -0.143 1.00 97.19 120 CYS A CA 1
ATOM 897 C C . CYS A 1 120 ? 8.285 -2.440 0.955 1.00 97.19 120 CYS A C 1
ATOM 899 O O . CYS A 1 120 ? 8.473 -1.615 1.851 1.00 97.19 120 CYS A O 1
ATOM 901 N N . VAL A 1 121 ? 8.977 -3.578 0.848 1.00 94.50 121 VAL A N 1
ATOM 902 C CA . VAL A 1 121 ? 10.046 -3.968 1.783 1.00 94.50 121 VAL A CA 1
ATOM 903 C C . VAL A 1 121 ? 11.408 -3.472 1.310 1.00 94.50 121 VAL A C 1
ATOM 905 O O . VAL A 1 121 ? 12.190 -2.965 2.112 1.00 94.50 121 VAL A O 1
ATOM 908 N N . ASN A 1 122 ? 11.700 -3.613 0.015 1.00 94.69 122 ASN A N 1
ATOM 909 C CA . ASN A 1 122 ? 12.980 -3.232 -0.571 1.00 94.69 122 ASN A CA 1
ATOM 910 C C . ASN A 1 122 ? 12.810 -2.561 -1.944 1.00 94.69 122 ASN A C 1
ATOM 912 O O . ASN A 1 122 ? 11.784 -2.669 -2.606 1.00 94.69 122 ASN A O 1
ATOM 916 N N . GLY A 1 123 ? 13.848 -1.867 -2.414 1.00 94.31 123 GLY A N 1
ATOM 917 C CA . GLY A 1 123 ? 13.832 -1.288 -3.759 1.00 94.31 123 GLY A CA 1
ATOM 918 C C . GLY A 1 123 ? 12.829 -0.141 -3.941 1.00 94.31 123 GLY A C 1
ATOM 919 O O . GLY A 1 123 ? 12.249 0.001 -5.012 1.00 94.31 123 GLY A O 1
ATOM 920 N N . MET A 1 124 ? 12.645 0.712 -2.931 1.00 95.50 124 MET A N 1
ATOM 921 C CA . MET A 1 124 ? 11.685 1.826 -2.963 1.00 95.50 124 MET A CA 1
ATOM 922 C C . MET A 1 124 ? 11.853 2.730 -4.196 1.00 95.50 124 MET A C 1
ATOM 924 O O . MET A 1 124 ? 10.856 3.103 -4.805 1.00 95.50 124 MET A O 1
ATOM 928 N N . HIS A 1 125 ? 13.089 3.013 -4.628 1.00 95.88 125 HIS A N 1
ATOM 929 C CA . HIS A 1 125 ? 13.343 3.781 -5.855 1.00 95.88 125 HIS A CA 1
ATOM 930 C C . HIS A 1 125 ? 12.770 3.098 -7.106 1.00 95.88 125 HIS A C 1
ATOM 932 O O . HIS A 1 125 ? 12.037 3.733 -7.865 1.00 95.88 125 HIS A O 1
ATOM 938 N N . ARG A 1 126 ? 13.083 1.805 -7.313 1.00 96.00 126 ARG A N 1
ATOM 939 C CA . ARG A 1 126 ? 12.580 1.045 -8.470 1.00 96.00 126 ARG A CA 1
ATOM 940 C C . ARG A 1 126 ? 11.068 0.884 -8.401 1.00 96.00 126 ARG A C 1
ATOM 942 O O . ARG A 1 126 ? 10.416 0.982 -9.428 1.00 96.00 126 ARG A O 1
ATOM 949 N N . LEU A 1 127 ? 10.498 0.711 -7.208 1.00 97.75 127 LEU A N 1
ATOM 950 C CA . LEU A 1 127 ? 9.055 0.582 -7.069 1.00 97.75 127 LEU A CA 1
ATOM 951 C C . LEU A 1 127 ? 8.331 1.880 -7.432 1.00 97.75 127 LEU A C 1
ATOM 953 O O . LEU A 1 127 ? 7.372 1.829 -8.189 1.00 97.75 127 LEU A O 1
ATOM 957 N N . VAL A 1 128 ? 8.785 3.033 -6.930 1.00 98.19 128 VAL A N 1
ATOM 958 C CA . VAL A 1 128 ? 8.189 4.337 -7.275 1.00 98.19 128 VAL A CA 1
ATOM 959 C C . VAL A 1 128 ? 8.205 4.550 -8.786 1.00 98.19 128 VAL A C 1
ATOM 961 O O . VAL A 1 128 ? 7.182 4.878 -9.382 1.00 98.19 128 VAL A O 1
ATOM 964 N N . ALA A 1 129 ? 9.349 4.290 -9.416 1.00 97.88 129 ALA A N 1
ATOM 965 C CA . ALA A 1 129 ? 9.494 4.367 -10.861 1.00 97.88 129 ALA A CA 1
ATOM 966 C C . ALA A 1 129 ? 8.577 3.388 -11.609 1.00 97.88 129 ALA A C 1
ATOM 968 O O . ALA A 1 129 ? 7.906 3.796 -12.555 1.00 97.88 129 ALA A O 1
ATOM 969 N N . GLY A 1 130 ? 8.502 2.135 -11.155 1.00 98.19 130 GLY A N 1
ATOM 970 C CA . GLY A 1 130 ? 7.640 1.103 -11.723 1.00 98.19 130 GLY A CA 1
ATOM 971 C C . GLY A 1 130 ? 6.159 1.452 -11.615 1.00 98.19 130 GLY A C 1
ATOM 972 O O . GLY A 1 130 ? 5.448 1.362 -12.608 1.00 98.19 130 GLY A O 1
ATOM 973 N N . VAL A 1 131 ? 5.695 1.939 -10.459 1.00 98.44 131 VAL A N 1
ATOM 974 C CA . VAL A 1 131 ? 4.310 2.407 -10.275 1.00 98.44 131 VAL A CA 1
ATOM 975 C C . VAL A 1 131 ? 3.991 3.540 -11.249 1.00 98.44 131 VAL A C 1
ATOM 977 O O . VAL A 1 131 ? 2.985 3.472 -11.950 1.00 98.44 131 VAL A O 1
ATOM 980 N N . CYS A 1 132 ? 4.850 4.559 -11.339 1.00 98.50 132 CYS A N 1
ATOM 981 C CA . CYS A 1 132 ? 4.649 5.686 -12.252 1.00 98.50 132 CYS A CA 1
ATOM 982 C C . CYS A 1 132 ? 4.665 5.264 -13.728 1.00 98.50 132 CYS A C 1
ATOM 984 O O . CYS A 1 132 ? 3.812 5.706 -14.499 1.00 98.50 132 CYS A O 1
ATOM 986 N N . TRP A 1 133 ? 5.615 4.412 -14.118 1.00 98.50 133 TRP A N 1
ATOM 987 C CA . TRP A 1 133 ? 5.733 3.908 -15.483 1.00 98.50 133 TRP A CA 1
ATOM 988 C C . TRP A 1 133 ? 4.525 3.057 -15.868 1.00 98.50 133 TRP A C 1
ATOM 990 O O . TRP A 1 133 ? 3.846 3.362 -16.845 1.00 98.50 133 TRP A O 1
ATOM 1000 N N . LEU A 1 134 ? 4.205 2.034 -15.074 1.00 98.69 134 LEU A N 1
ATOM 1001 C CA . LEU A 1 134 ? 3.113 1.111 -15.368 1.00 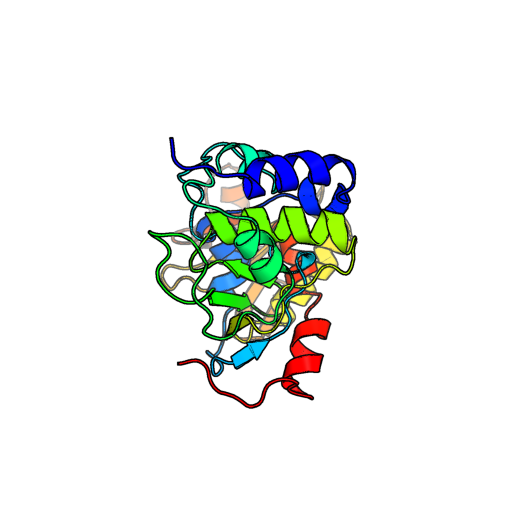98.69 134 LEU A CA 1
ATOM 1002 C C . LEU A 1 134 ? 1.760 1.816 -15.346 1.00 98.69 134 LEU A C 1
ATOM 1004 O O . LEU A 1 134 ? 0.948 1.561 -16.229 1.00 98.69 134 LEU A O 1
ATOM 1008 N N . ALA A 1 135 ? 1.536 2.760 -14.428 1.00 98.50 135 ALA A N 1
ATOM 1009 C CA . ALA A 1 135 ? 0.330 3.586 -14.448 1.00 98.50 135 ALA A CA 1
ATOM 1010 C C . ALA A 1 135 ? 0.199 4.376 -15.762 1.00 98.50 135 ALA A C 1
ATOM 1012 O O . ALA A 1 135 ? -0.897 4.478 -16.308 1.00 98.50 135 ALA A O 1
ATOM 1013 N N . ALA A 1 136 ? 1.304 4.903 -16.300 1.00 98.31 136 ALA A N 1
ATOM 1014 C CA . ALA A 1 136 ? 1.307 5.622 -17.572 1.00 98.31 136 ALA A CA 1
ATOM 1015 C C . ALA A 1 136 ? 1.076 4.725 -18.798 1.00 98.31 136 ALA A C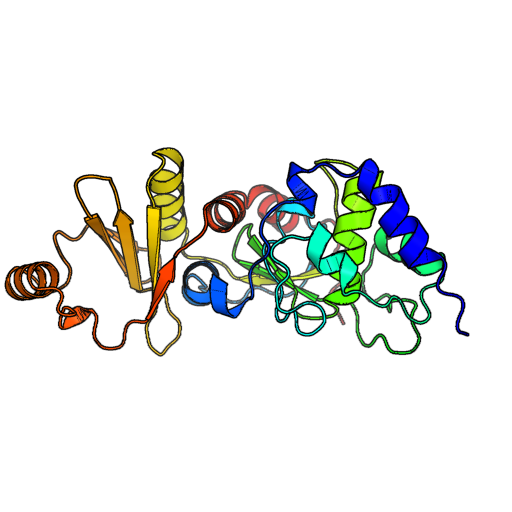 1
ATOM 1017 O O . ALA A 1 136 ? 0.535 5.209 -19.790 1.00 98.31 136 ALA A O 1
ATOM 1018 N N . GLN A 1 137 ? 1.501 3.457 -18.756 1.00 98.25 137 GLN A N 1
ATOM 1019 C CA . GLN A 1 137 ? 1.361 2.534 -19.892 1.00 98.25 137 GLN A CA 1
ATOM 1020 C C . GLN A 1 137 ? 0.061 1.722 -19.860 1.00 98.25 137 GLN A C 1
ATOM 1022 O O . GLN A 1 137 ? -0.518 1.446 -20.905 1.00 98.25 137 GLN A O 1
ATOM 1027 N N . GLN A 1 138 ? -0.392 1.322 -18.671 1.00 98.25 138 GLN A N 1
ATOM 1028 C CA . GLN A 1 138 ? -1.483 0.357 -18.477 1.00 98.25 138 GLN A CA 1
ATOM 1029 C C . GLN A 1 138 ? -2.730 0.984 -17.834 1.00 98.25 138 GLN A C 1
ATOM 1031 O O . GLN A 1 138 ? -3.784 0.352 -17.773 1.00 98.25 138 GLN A O 1
ATOM 1036 N N . GLY A 1 139 ? -2.640 2.229 -17.359 1.00 97.62 139 GLY A N 1
ATOM 1037 C CA . GLY A 1 139 ? -3.771 2.937 -16.773 1.00 97.62 139 GLY A CA 1
ATOM 1038 C C . GLY A 1 139 ? -4.222 2.359 -15.419 1.00 97.62 139 GLY A C 1
ATOM 1039 O O . GLY A 1 139 ? -3.394 1.871 -14.648 1.00 97.62 139 GLY A O 1
ATOM 1040 N N . PRO A 1 140 ? -5.529 2.429 -15.091 1.00 95.56 140 PRO A N 1
ATOM 1041 C CA . PRO A 1 140 ? -6.071 2.014 -13.791 1.00 95.56 140 PRO A CA 1
ATOM 1042 C C . PRO A 1 140 ? -5.825 0.548 -13.413 1.00 95.56 140 PRO A C 1
ATOM 1044 O O . PRO A 1 140 ? -5.783 0.223 -12.231 1.00 95.56 140 PRO A O 1
ATOM 1047 N N . CYS A 1 141 ? -5.651 -0.325 -14.407 1.00 96.44 141 CYS A N 1
ATOM 1048 C CA . CYS A 1 141 ? -5.428 -1.759 -14.225 1.00 96.44 141 CYS A CA 1
ATOM 1049 C C . CYS A 1 141 ? -3.937 -2.130 -14.224 1.00 96.44 141 CYS A C 1
ATOM 1051 O O . CYS A 1 141 ? -3.598 -3.282 -14.475 1.00 96.44 141 CYS A O 1
ATOM 1053 N N . ALA A 1 142 ? -3.046 -1.159 -14.000 1.00 98.31 142 ALA A N 1
ATOM 1054 C CA . ALA A 1 142 ? -1.610 -1.388 -13.981 1.00 98.31 142 ALA A CA 1
ATOM 1055 C C . ALA A 1 142 ? -1.199 -2.411 -12.909 1.00 98.31 142 ALA A C 1
ATOM 1057 O O . ALA A 1 142 ? -1.626 -2.335 -11.753 1.00 98.31 142 ALA A O 1
ATOM 1058 N N . VAL A 1 143 ? -0.336 -3.350 -13.295 1.00 98.44 143 VAL A N 1
ATOM 1059 C CA . VAL A 1 143 ? 0.068 -4.495 -12.468 1.00 98.44 143 VAL A CA 1
ATOM 1060 C C . VAL A 1 143 ? 1.576 -4.712 -12.564 1.00 98.44 143 VAL A C 1
ATOM 1062 O O . VAL A 1 143 ? 2.140 -4.723 -13.658 1.00 98.44 143 VAL A O 1
ATOM 1065 N N . LEU A 1 144 ? 2.217 -4.939 -11.416 1.00 98.38 144 LEU A N 1
ATOM 1066 C CA . LEU A 1 144 ? 3.550 -5.540 -11.341 1.00 98.38 144 LEU A CA 1
ATOM 1067 C C . LEU A 1 144 ? 3.401 -7.059 -11.363 1.00 98.38 144 LEU A C 1
ATOM 1069 O O . LEU A 1 144 ? 2.674 -7.607 -10.537 1.00 98.38 144 LEU A O 1
ATOM 1073 N N . LYS A 1 145 ? 4.073 -7.743 -12.289 1.00 98.38 145 LYS A N 1
ATOM 1074 C CA . LYS A 1 145 ? 3.879 -9.183 -12.490 1.00 98.38 145 LYS A CA 1
ATOM 1075 C C . LYS A 1 145 ? 4.915 -10.019 -11.749 1.00 98.38 145 LYS A C 1
ATOM 1077 O O . LYS A 1 145 ? 6.090 -9.651 -11.720 1.00 98.38 145 LYS A O 1
ATOM 1082 N N . LYS A 1 146 ? 4.490 -11.172 -11.225 1.00 97.88 146 LYS A N 1
ATOM 1083 C CA . LYS A 1 146 ? 5.353 -12.180 -10.576 1.00 97.88 146 LYS A CA 1
ATOM 1084 C C . LYS A 1 146 ? 6.281 -11.575 -9.508 1.00 97.88 146 LYS A C 1
ATOM 1086 O O . LYS A 1 146 ? 7.487 -11.779 -9.539 1.00 97.88 146 LYS A O 1
ATOM 1091 N N . VAL A 1 147 ? 5.745 -10.779 -8.587 1.00 97.38 147 VAL A N 1
ATOM 1092 C CA . VAL A 1 147 ? 6.519 -10.166 -7.494 1.00 97.38 147 VAL A CA 1
ATOM 1093 C C . VAL A 1 147 ? 6.522 -11.083 -6.281 1.00 97.38 147 VAL A C 1
ATOM 1095 O O . VAL A 1 147 ? 5.485 -11.661 -5.957 1.00 97.38 147 VAL A O 1
ATOM 1098 N N . GLU A 1 148 ? 7.658 -11.203 -5.594 1.00 97.06 148 GLU A N 1
ATOM 1099 C CA . GLU A 1 148 ? 7.718 -11.911 -4.317 1.00 97.06 148 GLU A CA 1
ATOM 1100 C C . GLU A 1 148 ? 6.835 -11.196 -3.283 1.00 97.06 148 GLU A C 1
ATOM 1102 O O . GLU A 1 148 ? 7.035 -10.015 -2.968 1.00 97.06 148 GLU A O 1
ATOM 1107 N N . LEU A 1 149 ? 5.853 -11.923 -2.748 1.00 96.75 149 LEU A N 1
ATOM 1108 C CA . LEU A 1 149 ? 4.857 -11.393 -1.831 1.00 96.75 149 LEU A CA 1
ATOM 1109 C C . LEU A 1 149 ? 4.853 -12.160 -0.506 1.00 96.75 149 LEU A C 1
ATOM 1111 O O . LEU A 1 149 ? 4.468 -13.327 -0.421 1.00 96.75 149 LEU A O 1
ATOM 1115 N N . GLN A 1 150 ? 5.225 -11.458 0.561 1.00 95.69 150 GLN A N 1
ATOM 1116 C CA . GLN A 1 150 ? 5.068 -11.908 1.941 1.00 95.69 150 GLN A CA 1
ATOM 1117 C C . GLN A 1 150 ? 3.641 -11.605 2.401 1.00 95.69 150 GLN A C 1
ATOM 1119 O O . GLN A 1 150 ? 3.273 -10.443 2.576 1.00 95.69 150 GLN A O 1
ATOM 1124 N N . ASN A 1 151 ? 2.821 -12.635 2.591 1.00 94.00 151 ASN A N 1
ATOM 1125 C CA . ASN A 1 151 ? 1.397 -12.470 2.872 1.00 94.00 151 ASN A CA 1
ATOM 1126 C C . ASN A 1 151 ? 1.067 -12.692 4.353 1.00 94.00 151 ASN A C 1
ATOM 1128 O O . ASN A 1 151 ? 1.452 -13.696 4.954 1.00 94.00 151 ASN A O 1
ATOM 1132 N N . TYR A 1 152 ? 0.289 -11.780 4.928 1.00 93.44 152 TYR A N 1
ATOM 1133 C CA . TYR A 1 152 ? -0.266 -11.901 6.268 1.00 93.44 152 TYR A CA 1
ATOM 1134 C C . TYR A 1 152 ? -1.790 -11.950 6.207 1.00 93.44 152 TYR A C 1
ATOM 1136 O O . TYR A 1 152 ? -2.443 -11.066 5.645 1.00 93.44 152 TYR A O 1
ATOM 1144 N N . ALA A 1 153 ? -2.368 -12.956 6.870 1.00 91.75 153 ALA A N 1
ATOM 1145 C CA . ALA A 1 153 ? -3.783 -12.900 7.212 1.00 91.75 153 ALA A CA 1
ATOM 1146 C C . ALA A 1 153 ? -4.033 -11.706 8.144 1.00 91.75 153 ALA A C 1
ATOM 1148 O O . ALA A 1 153 ? -3.175 -11.367 8.964 1.00 91.75 153 ALA A O 1
ATOM 1149 N N . ILE A 1 154 ? -5.206 -11.086 8.032 1.00 94.44 154 ILE A N 1
ATOM 1150 C CA . ILE A 1 154 ? -5.586 -9.925 8.838 1.00 94.44 154 ILE A CA 1
ATOM 1151 C C . ILE A 1 154 ? -6.932 -10.133 9.522 1.00 94.44 154 ILE A C 1
ATOM 1153 O O . ILE A 1 154 ? -7.764 -10.906 9.050 1.00 94.44 154 ILE A O 1
ATOM 1157 N N . LYS A 1 155 ? -7.150 -9.392 10.610 1.00 95.69 155 LYS A N 1
ATOM 1158 C CA . LYS A 1 155 ? -8.408 -9.345 11.363 1.00 95.69 155 LYS A CA 1
ATOM 1159 C C . LYS A 1 155 ? -9.533 -8.744 10.508 1.00 95.69 155 LYS A C 1
ATOM 1161 O O . LYS A 1 155 ? -9.671 -7.520 10.426 1.00 95.69 155 LYS A O 1
ATOM 1166 N N . ARG A 1 156 ? -10.331 -9.581 9.841 1.00 94.06 156 ARG A N 1
ATOM 1167 C CA . ARG A 1 156 ? -11.306 -9.141 8.823 1.00 94.06 156 ARG A CA 1
ATOM 1168 C C . ARG A 1 156 ? -12.457 -8.350 9.424 1.00 94.06 156 ARG A C 1
ATOM 1170 O O . ARG A 1 156 ? -12.870 -7.352 8.841 1.00 94.06 156 ARG A O 1
ATOM 1177 N N . SER A 1 157 ? -12.916 -8.729 10.614 1.00 96.50 157 SER A N 1
ATOM 1178 C CA . SER A 1 157 ? -13.970 -7.998 11.329 1.00 96.50 157 SER A CA 1
ATOM 1179 C C . SER A 1 157 ? -13.552 -6.559 11.646 1.00 96.50 157 SER A C 1
ATOM 1181 O O . SER A 1 157 ? -14.356 -5.634 11.553 1.00 96.50 157 SER A O 1
ATOM 1183 N N . ALA A 1 158 ? -12.270 -6.341 11.959 1.00 97.44 158 ALA A N 1
ATOM 1184 C CA . ALA A 1 158 ? -11.727 -5.006 12.202 1.00 97.44 158 ALA A CA 1
ATOM 1185 C C . ALA A 1 158 ? -11.723 -4.170 10.917 1.00 97.44 158 ALA A C 1
ATOM 1187 O O . ALA A 1 158 ? -12.171 -3.024 10.928 1.00 97.44 158 ALA A O 1
ATOM 1188 N N . VAL A 1 159 ? -11.290 -4.759 9.798 1.00 97.25 159 VAL A N 1
ATOM 1189 C CA . VAL A 1 159 ? -11.349 -4.103 8.483 1.00 97.25 159 VAL A CA 1
ATOM 1190 C C . VAL A 1 159 ? -12.782 -3.758 8.095 1.00 97.25 159 VAL A C 1
ATOM 1192 O O . VAL A 1 159 ? -13.016 -2.645 7.635 1.00 97.25 159 VAL A O 1
ATOM 1195 N N . ALA A 1 160 ? -13.744 -4.651 8.336 1.00 97.25 160 ALA A N 1
ATOM 1196 C CA . ALA A 1 160 ? -15.151 -4.402 8.039 1.00 97.25 160 ALA A CA 1
ATOM 1197 C C . ALA A 1 160 ? -15.685 -3.165 8.779 1.00 97.25 160 ALA A C 1
ATOM 1199 O O . ALA A 1 160 ? -16.274 -2.289 8.148 1.00 97.25 160 ALA A O 1
ATOM 1200 N N . VAL A 1 161 ? -15.388 -3.026 10.079 1.00 97.69 161 VAL A N 1
ATOM 1201 C CA . VAL A 1 161 ? -15.763 -1.834 10.864 1.00 97.69 161 VAL A CA 1
ATOM 1202 C C . VAL A 1 161 ? -15.154 -0.557 10.280 1.00 97.69 161 VAL A C 1
ATOM 1204 O O . VAL A 1 161 ? -15.851 0.451 10.140 1.00 97.69 161 VAL A O 1
ATOM 1207 N N . MET A 1 162 ? -13.869 -0.586 9.912 1.00 98.19 162 MET A N 1
ATOM 1208 C CA . MET A 1 162 ? -13.200 0.576 9.318 1.00 98.19 162 MET A CA 1
ATOM 1209 C C . MET A 1 162 ? -13.772 0.927 7.938 1.00 98.19 162 MET A C 1
ATOM 1211 O O . MET A 1 162 ? -13.998 2.100 7.649 1.00 98.19 162 MET A O 1
ATOM 1215 N N . ALA A 1 163 ? -14.042 -0.075 7.100 1.00 97.88 163 ALA A N 1
ATOM 1216 C CA . ALA A 1 163 ? -14.616 0.101 5.769 1.00 97.88 163 ALA A CA 1
ATOM 1217 C C . ALA A 1 163 ? -16.045 0.654 5.833 1.00 97.88 163 ALA A C 1
ATOM 1219 O O . ALA A 1 163 ? -16.389 1.563 5.079 1.00 97.88 163 ALA A O 1
ATOM 1220 N N . ASP A 1 164 ? -16.861 0.164 6.767 1.00 97.94 164 ASP A N 1
ATOM 1221 C CA . ASP A 1 164 ? -18.199 0.691 7.031 1.00 97.94 164 ASP A CA 1
ATOM 1222 C C . ASP A 1 164 ? -18.168 2.153 7.472 1.00 97.94 164 ASP A C 1
ATOM 1224 O O . ASP A 1 164 ? -18.964 2.963 6.995 1.00 97.94 164 ASP A O 1
ATOM 1228 N N . ALA A 1 165 ? -17.242 2.504 8.366 1.00 97.38 165 ALA A N 1
ATOM 1229 C CA . ALA A 1 165 ? -17.043 3.881 8.800 1.00 97.38 165 ALA A CA 1
ATOM 1230 C C . ALA A 1 165 ? -16.611 4.792 7.643 1.00 97.38 165 ALA A C 1
ATOM 1232 O O . ALA A 1 165 ? -17.221 5.836 7.412 1.00 97.38 165 ALA A O 1
ATOM 1233 N N . MET A 1 166 ? -15.628 4.355 6.852 1.00 96.88 166 MET A N 1
ATOM 1234 C CA . MET A 1 166 ? -15.162 5.079 5.670 1.00 96.88 166 MET A CA 1
ATOM 1235 C C . MET A 1 166 ? -16.291 5.309 4.655 1.00 96.88 166 MET A C 1
ATOM 1237 O O . MET A 1 166 ? -16.427 6.417 4.143 1.00 96.88 166 MET A 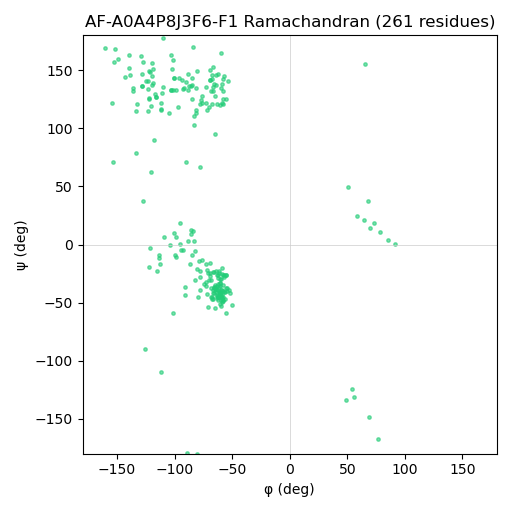O 1
ATOM 1241 N N . ARG A 1 167 ? -17.138 4.302 4.390 1.00 97.12 167 ARG A N 1
ATOM 1242 C CA . ARG A 1 167 ? -18.300 4.435 3.489 1.00 97.12 167 ARG A CA 1
ATOM 1243 C C . ARG A 1 167 ? -19.309 5.480 3.960 1.00 97.12 167 ARG A C 1
ATOM 1245 O O . ARG A 1 167 ? -19.970 6.098 3.132 1.00 97.12 167 ARG A O 1
ATOM 1252 N N . ARG A 1 168 ? -19.418 5.694 5.272 1.00 96.00 168 ARG A N 1
ATOM 1253 C CA . ARG A 1 168 ? -20.251 6.748 5.872 1.00 96.00 168 ARG A CA 1
ATOM 1254 C C . ARG A 1 168 ? -19.559 8.119 5.919 1.00 96.00 168 ARG A C 1
ATOM 1256 O O . ARG A 1 168 ? -20.135 9.057 6.459 1.00 96.00 168 ARG A O 1
ATOM 1263 N N . GLY A 1 169 ? -18.347 8.248 5.373 1.00 95.94 169 GLY A N 1
ATOM 1264 C CA . GLY A 1 169 ? -17.557 9.483 5.417 1.00 95.94 169 GLY A CA 1
ATOM 1265 C C . GLY A 1 169 ? -16.960 9.785 6.795 1.00 95.94 169 GLY A C 1
ATOM 1266 O O . GLY A 1 169 ? -16.599 10.924 7.076 1.00 95.94 169 GLY A O 1
ATOM 1267 N N . GLU A 1 170 ? -16.874 8.785 7.672 1.00 96.38 170 GLU A N 1
ATOM 1268 C CA . GLU A 1 170 ? -16.407 8.950 9.048 1.00 96.38 170 GLU A CA 1
ATOM 1269 C C . GLU A 1 170 ? -14.882 8.797 9.125 1.00 96.38 170 GLU A C 1
ATOM 1271 O O . GLU A 1 170 ? -14.273 8.002 8.402 1.00 96.38 170 GLU A O 1
ATOM 1276 N N . ARG A 1 171 ? -14.241 9.533 10.041 1.00 96.69 171 ARG A N 1
ATOM 1277 C CA . ARG A 1 171 ? -12.796 9.398 10.275 1.00 96.69 171 ARG A CA 1
ATOM 1278 C C . ARG A 1 171 ? -12.525 8.198 11.174 1.00 96.69 171 ARG A C 1
ATOM 1280 O O . ARG A 1 171 ? -13.130 8.071 12.235 1.00 96.69 171 ARG A O 1
ATOM 1287 N N . VAL A 1 172 ? -11.533 7.393 10.809 1.00 97.94 172 VAL A N 1
ATOM 1288 C CA . VAL A 1 172 ? -11.097 6.220 11.573 1.00 97.94 172 VAL A CA 1
ATOM 1289 C C . VAL A 1 172 ? -9.710 6.460 12.165 1.00 97.94 172 VAL A C 1
ATOM 1291 O O . VAL A 1 172 ? -8.780 6.832 11.451 1.00 97.94 172 VAL A O 1
ATOM 1294 N N . ASP A 1 173 ? -9.552 6.191 13.460 1.00 96.75 173 ASP A N 1
ATOM 1295 C CA . ASP A 1 173 ? -8.237 5.966 14.059 1.00 96.75 173 ASP A CA 1
ATOM 1296 C C . ASP A 1 173 ? -8.196 4.571 14.703 1.00 96.75 173 ASP A C 1
ATOM 1298 O O . ASP A 1 173 ? -9.193 4.090 15.244 1.00 96.75 173 ASP A O 1
ATOM 1302 N N . ALA A 1 174 ? -7.025 3.947 14.703 1.00 96.94 174 ALA A N 1
ATOM 1303 C CA . ALA A 1 174 ? -6.777 2.670 15.360 1.00 96.94 174 ALA A CA 1
ATOM 1304 C C . ALA A 1 174 ? -5.684 2.829 16.421 1.00 96.94 174 ALA A C 1
ATOM 1306 O O . ALA A 1 174 ? -4.749 3.614 16.251 1.00 96.94 174 ALA A O 1
ATOM 1307 N N . ALA A 1 175 ? -5.814 2.099 17.526 1.00 94.94 175 ALA A N 1
ATOM 1308 C CA . ALA A 1 175 ? -4.821 2.066 18.589 1.00 94.94 175 ALA A CA 1
ATOM 1309 C C . ALA A 1 175 ? -4.119 0.717 18.618 1.00 94.94 175 ALA A C 1
ATOM 1311 O O . ALA A 1 175 ? -4.784 -0.325 18.585 1.00 94.94 175 ALA A O 1
ATOM 1312 N N . TYR A 1 176 ? -2.798 0.744 18.764 1.00 93.88 176 TYR A N 1
ATOM 1313 C CA . TYR A 1 176 ? -1.991 -0.451 18.964 1.00 93.88 176 TYR A CA 1
ATOM 1314 C C . TYR A 1 176 ? -1.249 -0.434 20.303 1.00 93.88 176 TYR A C 1
ATOM 1316 O O . TYR A 1 176 ? -0.942 0.626 20.854 1.00 93.88 176 TYR A O 1
ATOM 1324 N N . ASN A 1 177 ? -1.005 -1.629 20.841 1.00 91.75 177 ASN A N 1
ATOM 1325 C CA . ASN A 1 177 ? -0.280 -1.843 22.092 1.00 91.75 177 ASN A CA 1
ATOM 1326 C C . ASN A 1 177 ? 1.240 -1.990 21.856 1.00 91.75 177 ASN A C 1
ATOM 1328 O O . ASN A 1 177 ? 1.724 -1.937 20.726 1.00 91.75 177 ASN A O 1
ATOM 1332 N N . LYS A 1 178 ? 2.007 -2.211 22.931 1.00 89.56 178 LYS A N 1
ATOM 1333 C CA . LYS A 1 178 ? 3.468 -2.421 22.880 1.00 89.56 178 LYS A CA 1
ATOM 1334 C C . LYS A 1 178 ? 3.909 -3.604 22.004 1.00 89.56 178 LYS A C 1
ATOM 1336 O O . LYS A 1 178 ? 5.007 -3.579 21.461 1.00 89.56 178 LYS A O 1
ATOM 1341 N N . ASP A 1 179 ? 3.043 -4.601 21.836 1.00 89.94 179 ASP A N 1
ATOM 1342 C CA . ASP A 1 179 ? 3.279 -5.783 20.998 1.00 89.94 179 ASP A CA 1
ATOM 1343 C C . ASP A 1 179 ? 2.887 -5.515 19.532 1.00 89.94 179 ASP A C 1
ATOM 1345 O O . ASP A 1 179 ? 2.798 -6.429 18.710 1.00 89.94 179 ASP A O 1
ATOM 1349 N N . CYS A 1 180 ? 2.651 -4.238 19.206 1.00 90.94 180 CYS A N 1
ATOM 1350 C CA . CYS A 1 180 ? 2.224 -3.737 17.910 1.00 90.94 180 CYS A CA 1
ATOM 1351 C C . CYS A 1 180 ? 0.908 -4.346 17.430 1.00 90.94 180 CYS A C 1
ATOM 1353 O O . CYS A 1 180 ? 0.684 -4.376 16.231 1.00 90.94 180 CYS A O 1
ATOM 1355 N N . GLN A 1 181 ? 0.041 -4.823 18.329 1.00 93.56 181 GLN A N 1
ATOM 1356 C CA . GLN A 1 181 ? -1.280 -5.342 17.983 1.00 93.56 181 GLN A CA 1
ATOM 1357 C C . GLN A 1 181 ? -2.329 -4.246 18.085 1.00 93.56 181 GLN A C 1
ATOM 1359 O O . GLN A 1 181 ? -2.406 -3.550 19.098 1.00 93.56 181 GLN A O 1
ATOM 1364 N N . THR A 1 182 ? -3.185 -4.143 17.075 1.00 94.56 182 THR A N 1
ATOM 1365 C CA . THR A 1 182 ? -4.352 -3.264 17.099 1.00 94.56 182 THR A CA 1
ATOM 1366 C C . THR A 1 182 ? -5.403 -3.839 18.032 1.00 94.56 182 THR A C 1
ATOM 1368 O O . THR A 1 182 ? -5.847 -4.977 17.846 1.00 94.56 182 THR A O 1
ATOM 1371 N N . VAL A 1 183 ? -5.774 -3.039 19.030 1.00 93.69 183 VAL A N 1
ATOM 1372 C CA . VAL A 1 183 ? -6.647 -3.425 20.152 1.00 93.69 183 VAL A CA 1
ATOM 1373 C C . VAL A 1 183 ? -7.889 -2.546 20.273 1.00 93.69 183 VAL A C 1
ATOM 1375 O O . VAL A 1 183 ? -8.870 -2.944 20.900 1.00 93.69 183 VAL A O 1
ATOM 1378 N N . LEU A 1 184 ? -7.874 -1.355 19.671 1.00 94.75 184 LEU A N 1
ATOM 1379 C CA . LEU A 1 184 ? -9.021 -0.456 19.630 1.00 94.75 184 LEU A CA 1
ATOM 1380 C C . LEU A 1 184 ? -9.154 0.179 18.251 1.00 94.75 184 LEU A C 1
ATOM 1382 O O . LEU A 1 184 ? -8.163 0.531 17.616 1.00 94.75 184 LEU A O 1
ATOM 1386 N N . ILE A 1 185 ? -10.395 0.398 17.844 1.00 96.31 185 ILE A N 1
ATOM 1387 C CA . ILE A 1 185 ? -10.758 1.279 16.737 1.00 96.31 185 ILE A CA 1
ATOM 1388 C C . ILE A 1 185 ? -11.646 2.367 17.322 1.00 96.31 185 ILE A C 1
ATOM 1390 O O . ILE A 1 185 ? -12.514 2.088 18.152 1.00 96.31 185 ILE A O 1
ATOM 1394 N N . ARG A 1 186 ? -11.445 3.609 16.895 1.00 94.75 186 ARG A N 1
ATOM 1395 C CA . ARG A 1 186 ? -12.387 4.692 17.158 1.00 94.75 186 ARG A CA 1
ATOM 1396 C C . ARG A 1 186 ? -12.798 5.349 15.857 1.00 94.75 186 ARG A C 1
ATOM 1398 O O . ARG A 1 186 ? -11.981 5.550 14.959 1.00 94.75 186 ARG A O 1
ATOM 1405 N N . VAL A 1 187 ? -14.072 5.689 15.787 1.00 96.06 187 VAL A N 1
ATOM 1406 C CA . VAL A 1 187 ? -14.681 6.308 14.620 1.00 96.06 187 VAL A CA 1
ATOM 1407 C C . VAL A 1 187 ? -15.289 7.628 15.044 1.00 96.06 187 VAL A C 1
ATOM 1409 O O . VAL A 1 187 ? -16.098 7.670 15.973 1.00 96.06 187 VAL A O 1
ATOM 1412 N N . HIS A 1 188 ? -14.895 8.691 14.355 1.00 92.94 188 HIS A N 1
ATOM 1413 C CA . HIS A 1 188 ? -15.327 10.052 14.632 1.00 92.94 188 HIS A CA 1
ATOM 1414 C C . HIS A 1 188 ? -16.371 10.495 13.620 1.00 92.94 188 HIS A C 1
ATOM 1416 O O . HIS A 1 188 ? -16.184 10.372 12.407 1.00 92.94 188 HIS A O 1
ATOM 1422 N N . THR A 1 189 ? -17.438 11.071 14.150 1.00 90.94 189 THR A N 1
ATOM 1423 C CA . THR A 1 189 ? -18.409 11.882 13.417 1.00 90.94 189 THR A CA 1
ATOM 1424 C C . THR A 1 189 ? -18.259 13.338 13.863 1.00 90.94 189 THR A C 1
ATOM 1426 O O . THR A 1 189 ? -17.498 13.632 14.785 1.00 90.94 189 THR A O 1
ATOM 1429 N N . GLU A 1 190 ? -19.019 14.261 13.274 1.00 84.38 190 GLU A N 1
ATOM 1430 C CA . GLU A 1 190 ? -19.052 15.656 13.742 1.00 84.38 190 GLU A CA 1
ATOM 1431 C C . GLU A 1 190 ? -19.549 15.802 15.191 1.00 84.38 190 GLU A C 1
ATOM 1433 O O . GLU A 1 190 ? -19.245 16.793 15.851 1.00 84.38 190 GLU A O 1
ATOM 1438 N N . ARG A 1 191 ? -20.340 14.839 15.686 1.00 85.25 191 ARG A N 1
ATOM 1439 C CA . ARG A 1 191 ? -21.079 14.959 16.955 1.00 85.25 191 ARG A CA 1
ATOM 1440 C C . ARG A 1 191 ? -20.645 13.972 18.030 1.00 85.25 191 ARG A C 1
ATOM 1442 O O . ARG A 1 191 ? -20.904 14.215 19.204 1.00 85.25 191 ARG A O 1
ATOM 1449 N N . ASP A 1 192 ? -20.037 12.860 17.638 1.00 87.25 192 ASP A N 1
ATOM 1450 C CA . ASP A 1 192 ? -19.767 11.743 18.537 1.00 87.25 192 ASP A CA 1
ATOM 1451 C C . ASP A 1 192 ? -18.550 10.911 18.106 1.00 87.25 192 ASP A C 1
ATOM 1453 O O . ASP A 1 192 ? -18.175 10.881 16.929 1.00 87.25 192 ASP A O 1
ATOM 1457 N N . THR A 1 193 ? -17.952 10.210 19.072 1.00 89.56 193 THR A N 1
ATOM 1458 C CA . THR A 1 193 ? -16.879 9.231 18.877 1.00 89.56 193 THR A CA 1
ATOM 1459 C C . THR A 1 193 ? -17.323 7.871 19.395 1.00 89.56 193 THR A C 1
ATOM 1461 O O . THR A 1 193 ? -17.552 7.691 20.589 1.00 89.56 193 THR A O 1
ATOM 1464 N N . ARG A 1 194 ? -17.370 6.885 18.499 1.00 92.44 194 ARG A N 1
ATOM 1465 C CA . ARG A 1 194 ? -17.697 5.494 18.835 1.00 92.44 194 ARG A CA 1
ATOM 1466 C C . ARG A 1 194 ? -16.433 4.654 18.892 1.00 92.44 194 ARG A C 1
ATOM 1468 O O . ARG A 1 194 ? -15.470 4.937 18.179 1.00 92.44 194 ARG A O 1
ATOM 1475 N N . TYR A 1 195 ? -16.451 3.609 19.710 1.00 93.12 195 TYR A N 1
ATOM 1476 C CA . TYR A 1 195 ? -15.291 2.761 19.952 1.00 93.12 195 TYR A CA 1
ATOM 1477 C C . TYR A 1 195 ? -15.625 1.292 19.743 1.00 93.12 195 TYR A C 1
ATOM 1479 O O . TYR A 1 195 ? -16.716 0.834 20.077 1.00 93.12 195 TYR A O 1
ATOM 1487 N N . TRP A 1 196 ? -14.637 0.551 19.258 1.00 95.25 196 TRP A N 1
ATOM 1488 C CA . TRP A 1 196 ? -14.669 -0.897 19.159 1.00 95.25 196 TRP A CA 1
ATOM 1489 C C . TRP A 1 196 ? -13.415 -1.473 19.794 1.00 95.25 196 TRP A C 1
ATOM 1491 O O . TRP A 1 196 ? -12.309 -0.973 19.568 1.00 95.25 196 TRP A O 1
ATOM 1501 N N . ARG A 1 197 ? -13.586 -2.532 20.580 1.00 94.19 197 ARG A N 1
ATOM 1502 C CA . ARG A 1 197 ? -12.487 -3.372 21.046 1.00 94.19 197 ARG A CA 1
ATOM 1503 C C . ARG A 1 197 ? -12.196 -4.434 20.000 1.00 94.19 197 ARG A C 1
ATOM 1505 O O . ARG A 1 197 ? -13.123 -5.027 19.464 1.00 94.19 197 ARG A O 1
ATOM 1512 N N . VAL A 1 198 ? -10.913 -4.658 19.739 1.00 94.81 198 VAL A N 1
ATOM 1513 C CA . VAL A 1 198 ? -10.418 -5.691 18.830 1.00 94.81 198 VAL A CA 1
ATOM 1514 C C . VAL A 1 198 ? -9.694 -6.744 19.662 1.00 94.81 198 VAL A C 1
ATOM 1516 O O . VAL A 1 198 ? -8.674 -6.436 20.279 1.00 94.81 198 VAL A O 1
ATOM 1519 N N . ASP A 1 199 ? -10.205 -7.973 19.666 1.00 90.31 199 ASP A N 1
ATOM 1520 C CA . ASP A 1 199 ? -9.598 -9.121 20.346 1.00 90.31 199 ASP A CA 1
ATOM 1521 C C . ASP A 1 199 ? -9.591 -10.335 19.413 1.00 90.31 199 ASP A C 1
ATOM 1523 O O . ASP A 1 199 ? -10.639 -10.814 18.982 1.00 90.31 199 ASP A O 1
ATOM 1527 N N . GLY A 1 200 ? -8.402 -10.804 19.031 1.00 87.25 200 GLY A N 1
ATOM 1528 C CA . GLY A 1 200 ? -8.277 -11.774 17.942 1.00 87.25 200 GLY A CA 1
ATOM 1529 C C . GLY A 1 200 ? -8.961 -11.265 16.666 1.00 87.25 200 GLY A C 1
ATOM 1530 O O . GLY A 1 200 ? -8.632 -10.177 16.195 1.00 87.25 200 GLY A O 1
ATOM 1531 N N . ASP A 1 201 ? -9.891 -12.046 16.112 1.00 88.62 201 ASP A N 1
ATOM 1532 C CA . ASP A 1 201 ? -10.748 -11.654 14.976 1.00 88.62 201 ASP A CA 1
ATOM 1533 C C . ASP A 1 201 ? -12.119 -11.096 15.407 1.00 88.62 201 ASP A C 1
ATOM 1535 O O . ASP A 1 201 ? -12.944 -10.727 14.571 1.00 88.62 201 ASP A O 1
ATOM 1539 N N . THR A 1 202 ? -12.373 -11.022 16.713 1.00 93.00 202 THR A N 1
ATOM 1540 C CA . THR A 1 202 ? -13.622 -10.514 17.278 1.00 93.00 202 THR A CA 1
ATOM 1541 C C . THR A 1 202 ? -13.536 -9.003 17.455 1.00 93.00 202 THR A C 1
ATOM 1543 O O . THR A 1 202 ? -12.523 -8.461 17.911 1.00 93.00 202 THR A O 1
ATOM 1546 N N . VAL A 1 203 ? -14.614 -8.307 17.089 1.00 95.12 203 VAL A N 1
ATOM 1547 C CA . VAL A 1 203 ? -14.718 -6.853 17.229 1.00 95.12 203 VAL A CA 1
ATOM 1548 C C . VAL A 1 203 ? -16.047 -6.485 17.866 1.00 95.12 203 VAL A C 1
ATOM 1550 O O . VAL A 1 203 ? -17.105 -6.785 17.319 1.00 95.12 203 VAL A O 1
ATOM 1553 N N . GLU A 1 204 ? -15.991 -5.812 19.013 1.00 94.38 204 GLU A N 1
ATOM 1554 C CA . GLU A 1 204 ? -17.171 -5.496 19.823 1.00 94.38 204 GLU A CA 1
ATOM 1555 C C . GLU A 1 204 ? -17.293 -3.989 20.060 1.00 94.38 204 GLU A C 1
ATOM 1557 O O . GLU A 1 204 ? -16.298 -3.350 20.426 1.00 94.38 204 GLU A O 1
ATOM 1562 N N . PRO A 1 205 ? -18.487 -3.392 19.885 1.00 92.88 205 PRO A N 1
ATOM 1563 C CA . PRO A 1 205 ? -18.706 -1.996 20.231 1.00 92.88 205 PRO A CA 1
ATOM 1564 C C . PRO A 1 205 ? -18.584 -1.801 21.746 1.00 92.88 205 PRO A C 1
ATOM 1566 O O . PRO A 1 205 ? -19.104 -2.585 22.538 1.00 92.88 205 PRO A O 1
ATOM 1569 N N . VAL A 1 206 ? -17.931 -0.719 22.164 1.00 86.81 206 VAL A N 1
ATOM 1570 C CA . VAL A 1 206 ? -17.805 -0.343 23.577 1.00 86.81 206 VAL A CA 1
ATOM 1571 C C . VAL A 1 206 ? -18.231 1.108 23.767 1.00 86.81 206 VAL A C 1
ATOM 1573 O O . VAL A 1 206 ? -17.862 1.975 22.980 1.00 86.81 206 VAL A O 1
ATOM 1576 N N . MET A 1 207 ? -19.005 1.377 24.824 1.00 73.62 207 MET A N 1
ATOM 1577 C CA . MET A 1 207 ? -19.583 2.704 25.092 1.00 73.62 207 MET A CA 1
ATOM 1578 C C . MET A 1 207 ? -18.511 3.797 25.143 1.00 73.62 207 MET A C 1
ATOM 1580 O O . MET A 1 20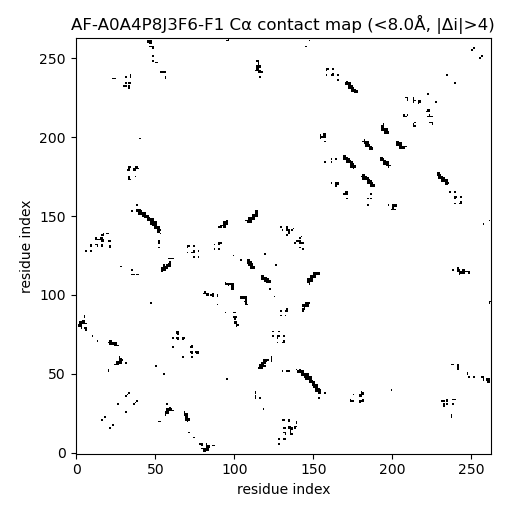7 ? -18.537 4.742 24.368 1.00 73.62 207 MET A O 1
ATOM 1584 N N . VAL A 1 208 ? -17.551 3.648 26.055 1.00 69.88 208 VAL A N 1
ATOM 1585 C CA . VAL A 1 208 ? -16.353 4.478 26.163 1.00 69.88 208 VAL A CA 1
ATOM 1586 C C . VAL A 1 208 ? -15.294 3.614 26.850 1.00 69.88 208 VAL A C 1
ATOM 1588 O O . VAL A 1 208 ? -15.536 3.162 27.977 1.00 69.88 208 VAL A O 1
ATOM 1591 N N . PRO A 1 209 ? -14.123 3.364 26.236 1.00 60.56 209 PRO A N 1
ATOM 1592 C CA . PRO A 1 209 ? -13.061 2.618 26.895 1.00 60.56 209 PRO A CA 1
ATOM 1593 C C . PRO A 1 209 ? -12.714 3.295 28.231 1.00 60.56 209 PRO A C 1
ATOM 1595 O O . PRO A 1 209 ? -12.423 4.496 28.241 1.00 60.56 209 PRO A O 1
ATOM 1598 N N . GLY A 1 210 ? -12.762 2.538 29.336 1.00 61.09 210 GLY A N 1
ATOM 1599 C CA . GLY A 1 210 ? -12.394 3.009 30.683 1.00 61.09 210 GLY A CA 1
ATOM 1600 C C . GLY A 1 210 ? -13.523 3.589 31.549 1.00 61.09 210 GLY A C 1
ATOM 1601 O O . GLY A 1 210 ? -13.280 3.981 32.690 1.00 61.09 210 GLY A O 1
ATOM 1602 N N . GLY A 1 211 ? -14.765 3.621 31.053 1.00 69.44 211 GLY A N 1
ATOM 1603 C CA . GLY A 1 211 ? -15.936 4.047 31.830 1.00 69.44 211 GLY A CA 1
ATOM 1604 C C . GLY A 1 211 ? -16.064 5.566 32.025 1.00 69.44 211 GLY A C 1
ATOM 1605 O O . GLY A 1 211 ? -15.397 6.366 31.367 1.00 69.44 211 GLY A O 1
ATOM 1606 N N . TRP A 1 212 ? -16.960 5.983 32.928 1.00 73.81 212 TRP A N 1
ATOM 1607 C CA . TRP A 1 212 ? -17.373 7.390 33.083 1.00 73.81 212 TRP A CA 1
ATOM 1608 C C . TRP A 1 212 ? -16.246 8.326 33.546 1.00 73.81 212 TRP A C 1
ATOM 1610 O O . TRP A 1 212 ? -16.178 9.472 33.104 1.00 73.81 212 TRP A O 1
ATOM 1620 N N . LEU A 1 213 ? -15.332 7.840 34.394 1.00 70.38 213 LEU A N 1
ATOM 1621 C CA . LEU A 1 213 ? -14.174 8.613 34.854 1.00 70.38 213 LEU A CA 1
ATOM 1622 C C . LEU A 1 213 ? -13.252 8.973 33.688 1.00 70.38 213 LEU A C 1
ATOM 1624 O O . LEU A 1 213 ? -12.803 10.112 33.576 1.00 70.38 213 LEU A O 1
ATOM 1628 N N . ASP A 1 214 ? -13.003 8.020 32.794 1.00 71.88 214 ASP A N 1
ATOM 1629 C CA . ASP A 1 214 ? -12.179 8.229 31.608 1.00 71.88 214 ASP A CA 1
ATOM 1630 C C . ASP A 1 214 ? -12.897 9.083 30.553 1.00 71.88 214 ASP A C 1
ATOM 1632 O O . ASP A 1 214 ? -12.259 9.908 29.898 1.00 71.88 214 ASP A O 1
ATOM 1636 N N . ALA A 1 215 ? -14.227 8.995 30.452 1.00 70.50 215 ALA A N 1
ATOM 1637 C CA . ALA A 1 215 ? -15.024 9.934 29.658 1.00 70.50 215 ALA A CA 1
ATOM 1638 C C . ALA A 1 215 ? -14.876 11.384 30.160 1.00 70.50 215 ALA A C 1
ATOM 1640 O O . ALA A 1 215 ? -14.690 12.310 29.367 1.00 70.50 215 ALA A O 1
ATOM 1641 N N . LEU A 1 216 ? -14.899 11.586 31.482 1.00 73.69 216 LEU A N 1
ATOM 1642 C CA . LEU A 1 216 ? -14.728 12.901 32.099 1.00 73.69 216 LEU A CA 1
ATOM 1643 C C . LEU A 1 216 ? -13.307 13.447 31.886 1.00 73.69 216 LEU A C 1
ATOM 1645 O O . LEU A 1 216 ? -13.138 14.627 31.584 1.00 73.69 216 LEU A O 1
ATOM 1649 N N . ARG A 1 217 ? -12.286 12.581 31.969 1.00 77.62 217 ARG A N 1
ATOM 1650 C CA . ARG A 1 217 ? -10.895 12.941 31.645 1.00 77.62 217 ARG A CA 1
ATOM 1651 C C . ARG A 1 217 ? -10.764 13.414 30.202 1.00 77.62 217 ARG A C 1
ATOM 1653 O O . ARG A 1 217 ? -10.198 14.484 29.994 1.00 77.62 217 ARG A O 1
ATOM 1660 N N . ARG A 1 218 ? -11.342 12.683 29.241 1.00 73.94 218 ARG A N 1
ATOM 1661 C CA . ARG A 1 218 ? -11.329 13.075 27.821 1.00 73.94 218 ARG A CA 1
ATOM 1662 C C . ARG A 1 218 ? -12.024 14.422 27.597 1.00 73.94 218 ARG A C 1
ATOM 1664 O O . ARG A 1 218 ? -11.468 15.267 26.906 1.00 73.94 218 ARG A O 1
ATOM 1671 N N . ARG A 1 219 ? -13.169 14.675 28.251 1.00 75.38 219 ARG A N 1
ATOM 1672 C CA . ARG A 1 219 ? -13.839 15.996 28.225 1.00 75.38 219 ARG A CA 1
ATOM 1673 C C . ARG A 1 219 ? -12.979 17.123 28.800 1.00 75.38 219 ARG A C 1
ATOM 1675 O O . ARG A 1 219 ? -13.053 18.244 28.319 1.00 75.38 219 ARG A O 1
ATOM 1682 N N . ALA A 1 220 ? -12.149 16.824 29.794 1.00 75.69 220 ALA A N 1
ATOM 1683 C CA . ALA A 1 220 ? -11.197 17.766 30.375 1.00 75.69 220 ALA A CA 1
ATOM 1684 C C . ALA A 1 220 ? -9.863 17.862 29.598 1.00 75.69 220 ALA A C 1
ATOM 1686 O O . ALA A 1 220 ? -8.890 18.393 30.132 1.00 75.69 220 ALA A O 1
ATOM 1687 N N . GLY A 1 221 ? -9.776 17.302 28.383 1.00 70.88 221 GLY A N 1
ATOM 1688 C CA . GLY A 1 221 ? -8.559 17.301 27.562 1.00 70.88 221 GLY A CA 1
ATOM 1689 C C . GLY A 1 221 ? -7.431 16.410 28.096 1.00 70.88 221 GLY A C 1
ATOM 1690 O O . GLY A 1 221 ? -6.286 16.542 27.674 1.00 70.88 221 GLY A O 1
ATOM 1691 N N . ARG A 1 222 ? -7.722 15.509 29.044 1.00 68.38 222 ARG A N 1
ATOM 1692 C CA . ARG A 1 222 ? -6.746 14.584 29.638 1.00 68.38 222 ARG A CA 1
ATOM 1693 C C . ARG A 1 222 ? -6.868 13.190 29.010 1.00 68.38 222 ARG A C 1
ATOM 1695 O O . ARG A 1 222 ? -7.990 12.726 28.800 1.00 68.38 222 ARG A O 1
ATOM 1702 N N . PRO A 1 223 ? -5.752 12.465 28.802 1.00 60.66 223 PRO A N 1
ATOM 1703 C CA . PRO A 1 223 ? -5.804 11.073 28.365 1.00 60.66 223 PRO A CA 1
ATOM 1704 C C . PRO A 1 223 ? -6.583 10.213 29.366 1.00 60.66 223 PRO A C 1
ATOM 1706 O O . PRO A 1 223 ? -6.424 10.359 30.593 1.00 60.66 223 PRO A O 1
ATOM 1709 N N . ALA A 1 224 ? -7.416 9.311 28.849 1.00 67.12 224 ALA A N 1
ATOM 1710 C CA . ALA A 1 224 ? -8.027 8.270 29.662 1.00 67.12 224 ALA A CA 1
ATOM 1711 C C . ALA A 1 224 ? -6.955 7.299 30.166 1.00 67.12 224 ALA A C 1
ATOM 1713 O O . ALA A 1 224 ? -5.919 7.116 29.527 1.00 67.12 224 ALA A O 1
ATOM 1714 N N . ARG A 1 225 ? -7.195 6.653 31.308 1.00 65.81 225 ARG A N 1
ATOM 1715 C CA . ARG A 1 225 ? -6.256 5.664 31.856 1.00 65.81 225 ARG 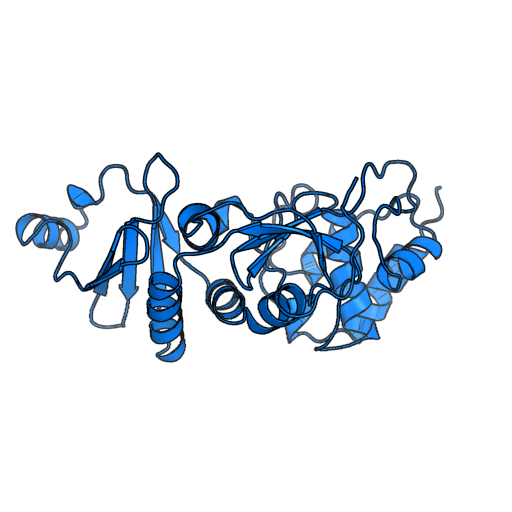A CA 1
ATOM 1716 C C . ARG A 1 225 ? -6.089 4.469 30.927 1.00 65.81 225 ARG A C 1
ATOM 1718 O O . ARG A 1 225 ? -4.982 3.969 30.794 1.00 65.81 225 ARG A O 1
ATOM 1725 N N . VAL A 1 226 ? -7.156 4.057 30.249 1.00 68.25 226 VAL A N 1
ATOM 1726 C CA . VAL A 1 226 ? -7.084 2.986 29.243 1.00 68.25 226 VAL A CA 1
ATOM 1727 C C . VAL A 1 226 ? -6.316 3.366 27.976 1.00 68.25 226 VAL A C 1
ATOM 1729 O O . VAL A 1 226 ? -5.936 2.478 27.223 1.00 68.25 226 VAL A O 1
ATOM 1732 N N . ASP A 1 227 ? -6.079 4.660 27.740 1.00 68.94 227 ASP A N 1
ATOM 1733 C CA . ASP A 1 227 ? -5.266 5.127 26.613 1.00 68.94 227 ASP A CA 1
ATOM 1734 C C . ASP A 1 227 ? -3.760 5.107 26.970 1.00 68.94 227 ASP A C 1
ATOM 1736 O O . ASP A 1 227 ? -2.911 5.297 26.100 1.00 68.94 227 ASP A O 1
ATOM 1740 N N . VAL A 1 228 ? -3.401 4.871 28.243 1.00 70.50 228 VAL A N 1
ATOM 1741 C CA . VAL A 1 228 ? -2.004 4.811 28.696 1.00 70.50 228 VAL A CA 1
ATOM 1742 C C . VAL A 1 228 ? -1.322 3.582 28.096 1.00 70.50 228 VAL A C 1
ATOM 1744 O O . VAL A 1 228 ? -1.732 2.449 28.333 1.00 70.50 228 VAL A O 1
ATOM 1747 N N . GLY A 1 229 ? -0.253 3.815 27.332 1.00 76.56 229 GLY A N 1
ATOM 1748 C CA . GLY A 1 229 ? 0.497 2.761 26.641 1.00 76.56 229 GLY A CA 1
ATOM 1749 C C . GLY A 1 229 ? -0.079 2.362 25.280 1.00 76.56 229 GLY A C 1
ATOM 1750 O O . GLY A 1 229 ? 0.463 1.457 24.649 1.00 76.56 229 GLY A O 1
ATOM 1751 N N . LEU A 1 230 ? -1.138 3.036 24.818 1.00 87.00 230 LEU A N 1
ATOM 1752 C CA . LEU A 1 230 ? -1.657 2.880 23.464 1.00 87.00 230 LEU A CA 1
ATOM 1753 C C . LEU A 1 230 ? -1.146 4.001 22.563 1.00 87.00 230 LEU A C 1
ATOM 1755 O O . LEU A 1 230 ? -1.224 5.182 22.905 1.00 87.00 230 LEU A O 1
ATOM 1759 N N . ALA A 1 231 ? -0.672 3.626 21.381 1.00 90.62 231 ALA A N 1
ATOM 1760 C CA . ALA A 1 231 ? -0.360 4.569 20.321 1.00 90.62 231 ALA A CA 1
ATOM 1761 C C . ALA A 1 231 ? -1.544 4.635 19.353 1.00 90.62 231 ALA A C 1
ATOM 1763 O O . ALA A 1 231 ? -1.928 3.628 18.759 1.00 90.62 231 ALA A O 1
ATOM 1764 N N . TRP A 1 232 ? -2.144 5.820 19.229 1.00 92.62 232 TRP A N 1
ATOM 1765 C CA . TRP A 1 232 ? -3.247 6.079 18.305 1.00 92.62 232 TRP A CA 1
ATOM 1766 C C . TRP A 1 232 ? -2.721 6.583 16.971 1.00 92.62 232 TRP A C 1
ATOM 1768 O O . TRP A 1 232 ? -1.903 7.502 16.929 1.00 92.62 232 TRP A O 1
ATOM 1778 N N . GLN A 1 233 ? -3.262 6.037 15.890 1.00 95.31 233 GLN A N 1
ATOM 1779 C CA . GLN A 1 233 ? -2.854 6.374 14.540 1.00 95.31 233 GLN A CA 1
ATOM 1780 C C . GLN A 1 233 ? -4.085 6.552 13.645 1.00 95.31 233 GLN A C 1
ATOM 1782 O O . GLN A 1 233 ? -4.976 5.697 13.667 1.00 95.31 233 GLN A O 1
ATOM 1787 N N . PRO A 1 234 ? -4.164 7.640 12.860 1.00 96.00 234 PRO A N 1
ATOM 1788 C CA . PRO A 1 234 ? -5.202 7.766 11.849 1.00 96.00 234 PRO A CA 1
ATOM 1789 C C . PRO A 1 234 ? -5.030 6.680 10.785 1.00 96.00 234 PRO A C 1
ATOM 1791 O O . PRO A 1 234 ? -3.916 6.412 10.334 1.00 96.00 234 PRO A O 1
ATOM 1794 N N . VAL A 1 235 ? -6.138 6.069 10.370 1.00 97.00 235 VAL A N 1
ATOM 1795 C CA . VAL A 1 235 ? -6.158 5.084 9.283 1.00 97.00 235 VAL A CA 1
ATOM 1796 C C . VAL A 1 235 ? -6.753 5.771 8.061 1.00 97.00 235 VAL A C 1
ATOM 1798 O O . VAL A 1 235 ? -7.913 6.181 8.070 1.00 97.00 235 VAL A O 1
ATOM 1801 N N . SER A 1 236 ? -5.941 5.970 7.021 1.00 95.56 236 SER A N 1
ATOM 1802 C CA . SER A 1 236 ? -6.372 6.735 5.849 1.00 95.56 236 SER A CA 1
ATOM 1803 C C . SER A 1 236 ? -7.439 5.981 5.040 1.00 95.56 236 SER A C 1
ATOM 1805 O O . SER A 1 236 ? -7.393 4.749 4.974 1.00 95.56 236 SER A O 1
ATOM 1807 N N . PRO A 1 237 ? -8.355 6.686 4.349 1.00 95.25 237 PRO A N 1
ATOM 1808 C CA . PRO A 1 237 ? -9.306 6.049 3.437 1.00 95.25 237 PRO A CA 1
ATOM 1809 C C . PRO A 1 237 ? -8.620 5.194 2.364 1.00 95.25 237 PRO A C 1
ATOM 1811 O O . PRO A 1 237 ? -9.086 4.107 2.048 1.00 95.25 237 PRO A O 1
ATOM 1814 N N . THR A 1 238 ? -7.463 5.639 1.856 1.00 94.56 238 THR A N 1
ATOM 1815 C CA . THR A 1 238 ? -6.650 4.869 0.903 1.00 94.56 238 THR A CA 1
ATOM 1816 C C . THR A 1 238 ? -6.233 3.513 1.468 1.00 94.56 238 THR A C 1
ATOM 1818 O O . THR A 1 238 ? -6.341 2.505 0.774 1.00 94.56 238 THR A O 1
ATOM 1821 N N . LEU A 1 239 ? -5.766 3.478 2.721 1.00 97.06 239 LEU A N 1
ATOM 1822 C CA . LEU A 1 239 ? -5.391 2.229 3.377 1.00 97.06 239 LEU A CA 1
ATOM 1823 C C . LEU A 1 239 ? -6.623 1.351 3.623 1.00 97.06 239 LEU A C 1
ATOM 1825 O O . LEU A 1 239 ? -6.584 0.170 3.305 1.00 97.06 239 LEU A O 1
ATOM 1829 N N . ILE A 1 240 ? -7.716 1.911 4.152 1.00 97.25 240 ILE A N 1
ATOM 1830 C CA . ILE A 1 240 ? -8.947 1.152 4.434 1.00 97.25 240 ILE A CA 1
ATOM 1831 C C . ILE A 1 240 ? -9.511 0.529 3.155 1.00 97.25 240 ILE A C 1
ATOM 1833 O O . ILE A 1 240 ? -9.864 -0.648 3.159 1.00 97.25 240 ILE A O 1
ATOM 1837 N N . GLY A 1 241 ? -9.555 1.296 2.062 1.00 95.88 241 GLY A N 1
ATOM 1838 C CA . GLY A 1 241 ? -9.979 0.807 0.753 1.00 95.88 241 GLY A CA 1
ATOM 1839 C C . GLY A 1 241 ? -9.122 -0.363 0.276 1.00 95.88 241 GLY A C 1
ATOM 1840 O O . GLY A 1 241 ? -9.668 -1.402 -0.069 1.00 95.88 241 GLY A O 1
ATOM 1841 N N . ALA A 1 242 ? -7.793 -0.237 0.345 1.00 96.56 242 ALA A N 1
ATOM 1842 C CA . ALA A 1 242 ? -6.886 -1.313 -0.051 1.00 96.56 242 ALA A CA 1
ATOM 1843 C C . ALA A 1 242 ? -6.987 -2.551 0.859 1.00 96.56 242 ALA A C 1
ATOM 1845 O O . ALA A 1 242 ? -6.920 -3.670 0.374 1.00 96.56 242 ALA A O 1
ATOM 1846 N N . LEU A 1 243 ? -7.177 -2.380 2.173 1.00 96.94 243 LEU A N 1
ATOM 1847 C CA . LEU A 1 243 ? -7.371 -3.504 3.101 1.00 96.94 243 LEU A CA 1
ATOM 1848 C C . LEU A 1 243 ? -8.649 -4.289 2.787 1.00 96.94 243 LEU A C 1
ATOM 1850 O O . LEU A 1 243 ? -8.662 -5.511 2.930 1.00 96.94 243 LEU A O 1
ATOM 1854 N N . ALA A 1 244 ? -9.716 -3.575 2.419 1.00 95.88 244 ALA A N 1
ATOM 1855 C CA . ALA A 1 244 ? -11.022 -4.148 2.117 1.00 95.88 244 ALA A CA 1
ATOM 1856 C C . ALA A 1 244 ? -11.094 -4.787 0.719 1.00 95.88 244 ALA A C 1
ATOM 1858 O O . ALA A 1 244 ? -11.879 -5.711 0.530 1.00 95.88 244 ALA A O 1
ATOM 1859 N N . ASP A 1 245 ? -10.291 -4.308 -0.232 1.00 95.69 245 ASP A N 1
ATOM 1860 C CA . ASP A 1 245 ? -10.179 -4.835 -1.595 1.00 95.69 245 ASP A CA 1
ATOM 1861 C C . ASP A 1 245 ? -9.093 -5.925 -1.682 1.00 95.69 245 ASP A C 1
ATOM 1863 O O . ASP A 1 245 ? -7.996 -5.716 -2.205 1.00 95.69 245 ASP A O 1
ATOM 1867 N N . ASP A 1 246 ? -9.371 -7.098 -1.100 1.00 95.19 246 ASP A N 1
ATOM 1868 C CA . ASP A 1 246 ? -8.463 -8.257 -1.101 1.00 95.19 246 ASP A CA 1
ATOM 1869 C C . ASP A 1 246 ? -8.819 -9.325 -2.150 1.00 95.19 246 ASP A C 1
ATOM 1871 O O . ASP A 1 246 ? -8.220 -10.403 -2.154 1.00 95.19 246 ASP A O 1
ATOM 1875 N N . ASP A 1 247 ? -9.748 -9.038 -3.066 1.00 95.88 247 ASP A N 1
ATOM 1876 C CA . ASP A 1 247 ? -10.208 -9.995 -4.080 1.00 95.88 247 ASP A CA 1
ATOM 1877 C C . ASP A 1 247 ? -9.086 -10.389 -5.053 1.00 95.88 247 ASP A C 1
ATOM 1879 O O . ASP A 1 247 ? -8.939 -11.568 -5.378 1.00 95.88 247 ASP A O 1
ATOM 1883 N N . TRP A 1 248 ? -8.225 -9.440 -5.444 1.00 96.44 248 TRP A N 1
ATOM 1884 C CA . TRP A 1 248 ? -7.058 -9.708 -6.300 1.00 96.44 248 TRP A CA 1
ATOM 1885 C C . TRP A 1 248 ? -6.070 -10.697 -5.660 1.00 96.44 248 TRP A C 1
ATOM 1887 O O . TRP A 1 248 ? -5.423 -11.486 -6.355 1.00 96.44 248 TRP A O 1
ATOM 1897 N N . LEU A 1 249 ? -5.949 -10.655 -4.330 1.00 95.94 249 LEU A N 1
ATOM 1898 C CA . LEU A 1 249 ? -5.071 -11.535 -3.572 1.00 95.94 249 LEU A CA 1
ATOM 1899 C C . LEU A 1 249 ? -5.726 -12.904 -3.388 1.00 95.94 249 LEU A C 1
ATOM 1901 O O . LEU A 1 249 ? -5.074 -13.923 -3.598 1.00 95.94 249 LEU A O 1
ATOM 1905 N N . ARG A 1 250 ? -7.014 -12.938 -3.022 1.00 94.81 250 ARG A N 1
ATOM 1906 C CA . ARG A 1 250 ? -7.774 -14.190 -2.873 1.00 94.81 250 ARG A CA 1
ATOM 1907 C C . ARG A 1 250 ? -7.787 -14.990 -4.167 1.00 94.81 250 ARG A C 1
ATOM 1909 O O . ARG A 1 250 ? -7.439 -16.162 -4.131 1.00 94.81 250 ARG A O 1
ATOM 1916 N N . ALA A 1 251 ? -8.075 -14.348 -5.300 1.00 96.06 251 ALA A N 1
ATOM 1917 C CA . ALA A 1 251 ? -8.100 -15.010 -6.602 1.00 96.06 251 ALA A CA 1
ATOM 1918 C C . ALA A 1 251 ? -6.784 -15.744 -6.910 1.00 96.06 251 ALA A C 1
ATOM 1920 O O . ALA A 1 251 ? -6.805 -16.869 -7.399 1.00 96.06 251 ALA A O 1
ATOM 1921 N N . GLN A 1 252 ? -5.640 -15.147 -6.566 1.00 95.88 252 GLN A N 1
ATOM 1922 C CA . GLN A 1 252 ? -4.324 -15.751 -6.793 1.00 95.88 252 GLN A CA 1
ATOM 1923 C C . GLN A 1 252 ? -3.918 -16.783 -5.740 1.00 95.88 252 GLN A C 1
ATOM 1925 O O . GLN A 1 252 ? -3.054 -17.610 -6.006 1.00 95.88 252 GLN A O 1
ATOM 1930 N N . LEU A 1 253 ? -4.513 -16.751 -4.548 1.00 93.44 253 LEU A N 1
ATOM 1931 C CA . LEU A 1 253 ? -4.333 -17.807 -3.551 1.00 93.44 253 LEU A CA 1
ATOM 1932 C C . LEU A 1 253 ? -5.182 -19.036 -3.885 1.00 93.44 253 LEU A C 1
ATOM 1934 O O . LEU A 1 253 ? -4.716 -20.160 -3.719 1.00 93.44 253 LEU A O 1
ATOM 1938 N N . ASP A 1 254 ? -6.407 -18.815 -4.361 1.00 94.94 254 ASP A N 1
ATOM 1939 C CA . ASP A 1 254 ? -7.341 -19.874 -4.740 1.00 94.94 254 ASP A CA 1
ATOM 1940 C C . ASP A 1 254 ? -6.938 -20.519 -6.075 1.00 94.94 254 ASP A C 1
ATOM 1942 O O . ASP A 1 254 ? -7.112 -21.723 -6.266 1.00 94.94 254 ASP A O 1
ATOM 1946 N N . GLN A 1 255 ? -6.372 -19.729 -6.995 1.00 94.31 255 GLN A N 1
ATOM 1947 C CA . GLN A 1 255 ? -5.869 -20.177 -8.295 1.00 94.31 255 GLN A CA 1
ATOM 1948 C C . GLN A 1 255 ? -4.469 -19.598 -8.564 1.00 94.31 255 GLN A C 1
ATOM 1950 O O . GLN A 1 255 ? -4.328 -18.620 -9.306 1.00 94.31 255 GLN A O 1
ATOM 1955 N N . PRO A 1 256 ? -3.410 -20.183 -7.969 1.00 93.56 256 PRO A N 1
ATOM 1956 C CA . PRO A 1 256 ? -2.047 -19.698 -8.148 1.00 93.56 256 PRO A CA 1
ATOM 1957 C C . PRO A 1 256 ? -1.604 -19.751 -9.608 1.00 93.56 256 PRO A C 1
ATOM 1959 O O . PRO A 1 256 ? -1.535 -20.818 -10.216 1.00 93.56 256 PRO A O 1
ATOM 1962 N N . ARG A 1 257 ? -1.253 -18.586 -10.161 1.00 95.06 257 ARG A N 1
ATOM 1963 C CA . ARG A 1 257 ? -0.658 -18.478 -11.500 1.00 95.06 257 ARG A CA 1
ATOM 1964 C C . ARG A 1 257 ? 0.788 -18.979 -11.529 1.00 95.06 257 ARG A C 1
ATOM 1966 O O . ARG A 1 257 ? 1.219 -19.552 -12.525 1.00 95.06 257 ARG A O 1
ATOM 1973 N N . TYR A 1 258 ? 1.532 -18.744 -10.450 1.00 95.88 258 TYR A N 1
ATOM 1974 C CA . TYR A 1 258 ? 2.941 -19.102 -10.319 1.00 95.88 258 TYR A CA 1
ATOM 1975 C C . TYR A 1 258 ? 3.088 -20.204 -9.272 1.00 95.88 258 TYR A C 1
ATOM 1977 O O . TYR A 1 258 ? 2.688 -20.028 -8.123 1.00 95.88 258 TYR A O 1
ATOM 1985 N N . THR A 1 259 ? 3.654 -21.341 -9.670 1.00 91.12 259 THR A N 1
ATOM 1986 C CA . THR A 1 259 ? 3.858 -22.503 -8.786 1.00 91.12 259 THR A CA 1
ATOM 1987 C C . THR A 1 259 ? 5.280 -22.595 -8.235 1.00 91.12 259 THR A C 1
ATOM 1989 O O . THR A 1 259 ? 5.553 -23.410 -7.358 1.00 91.12 259 THR A O 1
ATOM 1992 N N . GLU A 1 260 ? 6.193 -21.786 -8.771 1.00 92.31 260 GLU A N 1
ATOM 1993 C CA . GLU A 1 260 ? 7.564 -21.642 -8.283 1.00 92.31 260 GLU A CA 1
ATOM 1994 C C . GLU A 1 260 ? 7.573 -20.974 -6.902 1.00 92.31 260 GLU A C 1
ATOM 1996 O O . GLU A 1 260 ? 6.747 -20.101 -6.616 1.00 92.31 260 GLU A O 1
ATOM 2001 N N . GLN A 1 261 ? 8.521 -21.372 -6.052 1.00 88.06 261 GLN A N 1
ATOM 2002 C CA . GLN A 1 261 ? 8.753 -20.715 -4.769 1.00 88.06 261 GLN A CA 1
ATOM 2003 C C . GLN A 1 261 ? 9.843 -19.648 -4.912 1.00 88.06 261 GLN A C 1
ATOM 2005 O O . GLN A 1 261 ? 10.817 -19.901 -5.622 1.00 88.06 261 GLN A O 1
ATOM 2010 N N . PRO A 1 262 ? 9.701 -18.498 -4.232 1.00 87.94 262 PRO A N 1
ATOM 2011 C CA . PRO A 1 262 ? 10.778 -17.524 -4.109 1.00 87.94 262 PRO A CA 1
ATOM 2012 C C . PRO A 1 262 ? 12.043 -18.124 -3.491 1.00 87.94 262 PRO A C 1
ATOM 2014 O O . PRO A 1 262 ? 11.943 -19.004 -2.630 1.00 87.94 262 PRO A O 1
ATOM 2017 N N . ALA A 1 263 ? 13.200 -17.651 -3.963 1.00 76.88 263 ALA A N 1
ATOM 2018 C CA . ALA A 1 263 ? 14.528 -18.115 -3.556 1.00 76.88 263 ALA A CA 1
ATOM 2019 C C . ALA A 1 263 ? 14.903 -17.785 -2.099 1.00 76.88 263 ALA A C 1
ATOM 2021 O O . ALA A 1 263 ? 14.428 -16.762 -1.552 1.00 76.88 263 ALA A O 1
#

Solvent-accessible surface area (backbone atoms only — not comparable to full-atom values): 13814 Å² total; per-residue (Å²): 131,72,70,36,64,29,51,59,52,39,61,63,38,45,82,63,27,47,56,85,58,35,65,31,72,47,42,42,44,83,69,37,34,42,75,33,67,11,32,48,65,55,82,48,79,61,34,42,38,67,41,49,51,78,28,50,44,29,27,61,63,49,87,65,30,75,85,41,51,20,44,54,54,37,43,72,40,48,80,45,77,44,22,36,65,64,43,56,52,51,47,76,33,72,35,50,80,49,62,52,64,31,94,84,55,73,66,46,58,38,34,36,29,39,51,19,24,26,34,38,70,48,60,58,61,60,48,40,48,37,46,43,36,37,23,31,76,53,37,94,76,16,57,42,33,33,30,37,32,41,37,26,45,47,32,57,50,54,49,49,54,50,39,55,35,44,75,72,74,32,50,42,32,22,24,18,41,90,86,46,38,35,41,35,39,38,39,38,56,100,86,52,70,48,35,30,43,38,53,86,62,48,63,44,82,41,88,52,80,66,44,70,69,21,52,50,29,47,75,70,77,35,82,28,74,71,50,64,75,46,52,74,40,70,51,50,66,72,52,41,51,18,41,67,53,28,60,74,54,48,52,42,69,77,52,59,87,52,88,64,71,73,134

Foldseek 3Di:
DQDQVLLVVLLVLLVQFDCLAFVDFEEAPVLCLLVFVQFFDDWDAKFWAKAFSLLERYENDLPLQNPDTGLNSSSVSQPRGNHDPVLLVCLVDAQAFPFRRGPPTDTTWEWEDRQQHIYGDDDPSSSSSSSSSQSSVPNNRRIRHGGTYGYTYGLVLVLVVVLVLVVVVWWKKFKAAPVSHTAKIWTDDPPDIWIWGDDNSDIHTDPDPQPDVQVVCVVVVHHRPRCVRIDMHTNDSSSSVSNNPNVSVVVCVVPPPDPDHHD

Mean predicted aligned error: 5.11 Å

Radius of gyration: 20.07 Å; Cα contacts (8 Å, |Δi|>4): 547; chains: 1; bounding box: 49×40×56 Å

Secondary structure (DSSP, 8-state):
-----HHHHHHHHGGGS-HHHHTSB-EEGGGTGGGTGGGEEEEPPPEEEEEETTTEEEES--TTSTT--BHHHHHHT---TT--THHHHHHHSB-TTPPPSSTT--S--EEEEETTEEEE-S-HHHHHHHHHHHHHHHGGG-EEEEEEEEEEEE-HHHHHHHHHHHHTT-EEEEEE-TTS-EEEEEEE-SS-EEEEEEETTEEEEESSTTHHHHHHHHHTTPPPGGGTTPEEEEE-HHHHHHHH--HHHHHHHHS-S--SPP-

Organism: NCBI:txid2571746

pLDDT: mean 91.89, std 8.91, range [46.06, 98.69]

Sequence (263 aa):
MLNAPALPAIRAALARAPTSIVDRPVALDRELLAGTFGLRQAVRPTFYADVPVTAIVGLFHKAFAPDALTWRTLLDGVHGAGWGMDTLAYFESEIGDTHFPAPSAAYPLILRAYGGAVVCVNGMHRLVAGVCWLAAQQGPCAVLKKVELQNYAIKRSAVAVMADAMRRGERVDAAYNKDCQTVLIRVHTERDTRYWRVDGDTVEPVMVPGGWLDALRRRAGRPARVDVGLAWQPVSPTLIGALADDDWLRAQLDQPRYTEQPA

Nearest PDB structures (foldseek):
  3bpq-assembly1_B  TM=4.785E-01  e=5.797E+00  Methanocaldococcus jannaschii DSM 2661
  8p19-assembly1_A  TM=2.201E-01  e=4.334E+00  Homo sapiens